Protein AF-A0A0S1TQ34-F1 (afdb_monomer_lite)

Secondary structure (DSSP, 8-state):
-HHHHHHHHHHHHHTT----B-TTSS-GGG-B--SSSHHHHHHHHHHHHHHHHHHHHHHHTTT--S-HHHHHHHHHHHHHHHHHHHHHHHHHHHHHHHHHHHHHHHHHS--S-TTHHHHHHHHHHHHHHHHHHHHHHHHHHHHHHHHHH-TTS-HHHHHHHHHTHHHHTTS---HHHHHHHHHHHHHHHHHHHHHHHHHHHHHHHHHHHHHHHHHHHHHHTTS---HHHHHHHHHHHHHHHHHHHHHHHHHHHHHHHHHHHHHHH-

pLDDT: mean 91.73, std 5.57, range [55.56, 97.81]

InterPro domains:
  IPR009318 Gustatory receptor [PF06151] (1-266)

Radius of gyration: 22.75 Å; chains: 1; bounding box: 53×35×75 Å

Sequence (266 aa):
FQAAMKVTLTVGQCFGLNPVQGIHENDASKLRFKFISWRCAYTYLTMVGQFTMAFVLFLSLFKESSSTVDTATALIFYCFGFTTTCLFFRIATKWKKLCMLIAKVESVDPNTDIHFARKFNISCAVILSLAVVEHGFSELHGISLALDCQPNAPLYESFMRLSFQWLFLYFPYNDFIGALAQFSNFQCTFNWNFTDVFVICMSMYLTSRLNQVNERIIAAKDKNSPSSFWRTMREDYNRSVHLVREVDKIIGSVVFISFASNLFFV

Structure (mmCIF, N/CA/C/O backbone):
data_AF-A0A0S1TQ34-F1
#
_entry.id   AF-A0A0S1TQ34-F1
#
loop_
_atom_site.group_PDB
_atom_site.id
_atom_site.type_symbol
_atom_site.label_atom_id
_atom_site.label_alt_id
_atom_site.label_comp_id
_atom_site.label_asym_id
_atom_site.label_entity_id
_atom_site.label_seq_id
_atom_site.pdbx_PDB_ins_code
_atom_site.Cartn_x
_atom_site.Cartn_y
_atom_site.Cartn_z
_atom_site.occupancy
_atom_site.B_iso_or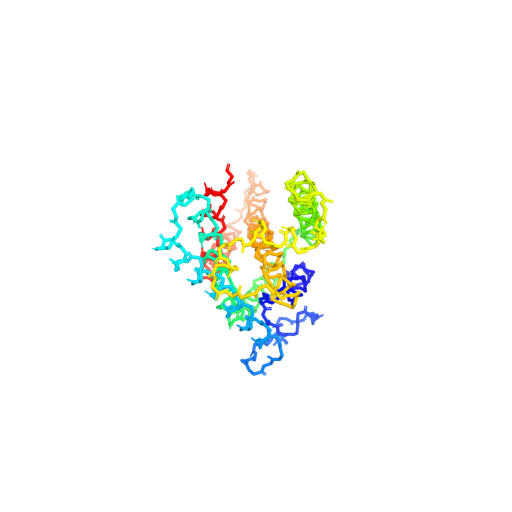_equiv
_atom_site.auth_seq_id
_atom_site.auth_comp_id
_atom_site.auth_asym_id
_atom_site.auth_atom_id
_atom_site.pdbx_PDB_model_num
ATOM 1 N N . PHE A 1 1 ? -16.433 0.970 11.667 1.00 86.75 1 PHE A N 1
ATOM 2 C CA . PHE A 1 1 ? -15.123 0.826 10.980 1.00 86.75 1 PHE A CA 1
ATOM 3 C C . PHE A 1 1 ? -15.194 0.571 9.464 1.00 86.75 1 PHE A C 1
ATOM 5 O O . PHE A 1 1 ? -14.605 1.328 8.701 1.00 86.75 1 PHE A O 1
ATOM 12 N N . GLN A 1 2 ? -15.895 -0.472 8.997 1.00 86.44 2 GLN A N 1
ATOM 13 C CA . GLN A 1 2 ? -15.867 -0.918 7.588 1.00 86.44 2 GLN A CA 1
ATOM 14 C C . GLN A 1 2 ? -16.196 0.175 6.562 1.00 86.44 2 GLN A C 1
ATOM 16 O O . GLN A 1 2 ? -15.490 0.314 5.567 1.00 86.44 2 GLN A O 1
ATOM 21 N N . ALA A 1 3 ? -17.225 0.984 6.830 1.00 86.12 3 ALA A N 1
ATOM 22 C CA . ALA A 1 3 ? -17.608 2.087 5.951 1.00 86.12 3 ALA A CA 1
ATOM 23 C C . ALA A 1 3 ? -16.484 3.125 5.765 1.00 86.12 3 ALA A C 1
ATOM 25 O O . ALA A 1 3 ? -16.324 3.647 4.667 1.00 86.12 3 ALA A O 1
ATOM 26 N N . ALA A 1 4 ? -15.679 3.381 6.802 1.00 88.31 4 ALA A N 1
ATOM 27 C CA . ALA A 1 4 ? -14.556 4.316 6.742 1.00 88.31 4 ALA A CA 1
ATOM 28 C C . ALA A 1 4 ? -13.382 3.771 5.916 1.00 88.31 4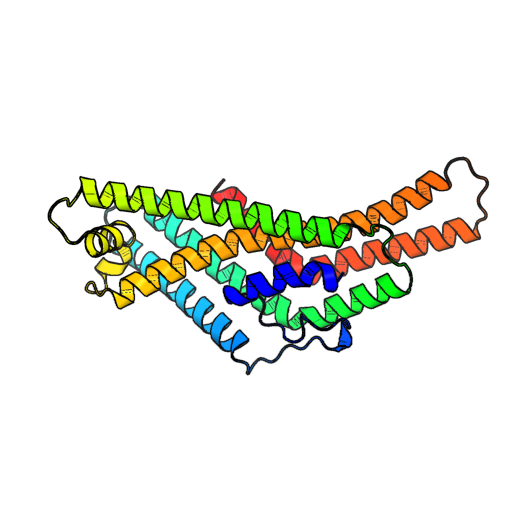 ALA A C 1
ATOM 30 O O . ALA A 1 4 ? -12.750 4.512 5.177 1.00 88.31 4 ALA A O 1
ATOM 31 N N . MET A 1 5 ? -13.114 2.464 5.997 1.00 91.00 5 MET A N 1
ATOM 32 C CA . MET A 1 5 ? -12.036 1.823 5.231 1.00 91.00 5 MET A CA 1
ATOM 33 C C . MET A 1 5 ? -12.377 1.617 3.750 1.00 91.00 5 MET A C 1
ATOM 35 O O . MET A 1 5 ? -11.489 1.303 2.963 1.00 91.00 5 MET A O 1
ATOM 39 N N . LYS A 1 6 ? -13.645 1.777 3.353 1.00 90.50 6 LYS A N 1
ATOM 40 C CA . LYS A 1 6 ? -14.137 1.502 1.995 1.00 90.50 6 LYS A CA 1
ATOM 41 C C . LYS A 1 6 ? -13.300 2.190 0.914 1.00 90.50 6 LYS A C 1
ATOM 43 O O . LYS A 1 6 ? -12.869 1.518 -0.020 1.00 90.50 6 LYS A O 1
ATOM 48 N N . VAL A 1 7 ? -13.068 3.499 1.041 1.00 90.81 7 VAL A N 1
ATOM 49 C CA . VAL A 1 7 ? -12.321 4.281 0.041 1.00 90.81 7 VAL A CA 1
ATOM 50 C C . VAL A 1 7 ? -10.878 3.801 -0.029 1.00 90.81 7 VAL A C 1
ATOM 52 O O . VAL A 1 7 ? -10.431 3.401 -1.098 1.00 90.81 7 VAL A O 1
ATOM 55 N N . THR A 1 8 ? -10.193 3.729 1.114 1.00 92.25 8 THR A N 1
ATOM 56 C CA . THR A 1 8 ? -8.815 3.231 1.209 1.00 92.25 8 THR A CA 1
ATOM 57 C C . THR A 1 8 ? -8.677 1.853 0.560 1.00 92.25 8 THR A C 1
ATOM 59 O O . THR A 1 8 ? -7.858 1.661 -0.329 1.00 92.25 8 THR A O 1
ATOM 62 N N . LEU A 1 9 ? -9.535 0.890 0.901 1.00 92.88 9 LEU A N 1
ATOM 63 C CA . LEU A 1 9 ? -9.470 -0.450 0.310 1.00 92.88 9 LEU A CA 1
ATOM 64 C C . LEU A 1 9 ? -9.769 -0.474 -1.191 1.00 92.88 9 LEU A C 1
ATOM 66 O O . LEU A 1 9 ? -9.166 -1.267 -1.909 1.00 92.88 9 LEU A O 1
ATOM 70 N N . THR A 1 10 ? -10.688 0.369 -1.665 1.00 93.12 10 THR A N 1
ATOM 71 C CA . THR A 1 10 ? -10.993 0.479 -3.100 1.00 93.12 10 THR A CA 1
ATOM 72 C C . THR A 1 10 ? -9.769 0.970 -3.858 1.00 93.12 10 THR A C 1
ATOM 74 O O . THR A 1 10 ? -9.396 0.391 -4.872 1.00 93.12 10 THR A O 1
ATOM 77 N N . VAL A 1 11 ? -9.110 1.994 -3.321 1.00 92.25 11 VAL A N 1
ATOM 78 C CA . VAL A 1 11 ? -7.904 2.561 -3.909 1.00 92.25 11 VAL A CA 1
ATOM 79 C C . VAL A 1 11 ? -6.765 1.540 -3.926 1.00 92.25 11 VAL A C 1
ATOM 81 O O . VAL A 1 11 ? -6.170 1.330 -4.976 1.00 92.25 11 VAL A O 1
ATOM 84 N N . GLY A 1 12 ? -6.524 0.820 -2.826 1.00 93.19 12 GLY A N 1
ATOM 85 C CA . GLY A 1 12 ? -5.519 -0.251 -2.804 1.00 93.19 12 GLY A CA 1
ATOM 86 C C . GLY A 1 12 ? -5.768 -1.331 -3.868 1.00 93.19 12 GLY A C 1
ATOM 87 O O . GLY A 1 12 ? -4.827 -1.811 -4.497 1.00 93.19 12 GLY A O 1
ATOM 88 N N . GLN A 1 13 ? -7.034 -1.661 -4.144 1.00 93.69 13 GLN A N 1
ATOM 89 C CA . GLN A 1 13 ? -7.399 -2.651 -5.166 1.00 93.69 13 GLN A CA 1
ATOM 90 C C . GLN A 1 13 ? -7.090 -2.206 -6.596 1.00 93.69 13 GLN A C 1
ATOM 92 O O . GLN A 1 13 ? -6.809 -3.066 -7.432 1.00 93.69 13 GLN A O 1
ATOM 97 N N . CYS A 1 14 ? -7.101 -0.900 -6.875 1.00 92.50 14 CYS A N 1
ATOM 98 C CA . CYS A 1 14 ? -6.681 -0.362 -8.171 1.00 92.50 14 CYS A CA 1
ATOM 99 C C . CYS A 1 14 ? -5.195 -0.616 -8.454 1.00 92.50 14 CYS A C 1
ATOM 101 O O . CYS A 1 14 ? -4.815 -0.673 -9.616 1.00 92.50 14 CYS A O 1
ATOM 103 N N . PHE A 1 15 ? -4.388 -0.822 -7.409 1.00 91.31 15 PHE A N 1
ATOM 104 C CA . PHE A 1 15 ? -2.944 -1.054 -7.483 1.00 91.31 15 PHE A CA 1
ATOM 105 C C . PHE A 1 15 ? -2.561 -2.458 -7.008 1.00 91.31 15 PHE A C 1
ATOM 107 O O . PHE A 1 15 ? -1.474 -2.685 -6.480 1.00 91.31 15 PHE A O 1
ATOM 114 N N . GLY A 1 16 ? -3.460 -3.430 -7.161 1.00 90.69 16 GLY A N 1
ATOM 115 C CA . GLY A 1 16 ? -3.156 -4.836 -6.897 1.00 90.69 16 GLY A CA 1
ATOM 116 C C . GLY A 1 16 ? -2.976 -5.183 -5.417 1.00 90.69 16 GLY A C 1
ATOM 117 O O . GLY A 1 16 ? -2.580 -6.306 -5.112 1.00 90.69 16 GLY A O 1
ATOM 118 N N . LEU A 1 17 ? -3.301 -4.286 -4.482 1.00 92.44 17 LEU A N 1
ATOM 119 C CA . LEU A 1 17 ? -3.260 -4.560 -3.048 1.00 92.44 17 LEU A CA 1
ATOM 120 C C . LEU A 1 17 ? -4.627 -4.987 -2.505 1.00 92.44 17 LEU A C 1
ATOM 122 O O . LEU A 1 17 ? -5.687 -4.552 -2.949 1.00 92.44 17 LEU A O 1
ATOM 126 N N . ASN A 1 18 ? -4.589 -5.830 -1.473 1.00 89.31 18 ASN A N 1
ATOM 127 C CA . ASN A 1 18 ? -5.748 -6.233 -0.674 1.00 89.31 18 ASN A CA 1
ATOM 128 C C . ASN A 1 18 ? -6.950 -6.772 -1.501 1.00 89.31 18 ASN A C 1
ATOM 130 O O . ASN A 1 18 ? -8.016 -6.142 -1.553 1.00 89.31 18 ASN A O 1
ATOM 134 N N . PRO A 1 19 ? -6.835 -7.971 -2.114 1.00 93.31 19 PRO A N 1
ATOM 135 C CA . PRO A 1 19 ? -7.835 -8.532 -3.036 1.00 93.31 19 PRO A CA 1
ATOM 136 C C . PRO A 1 19 ? -9.112 -9.075 -2.350 1.00 93.31 19 PRO A C 1
ATOM 138 O O . PRO A 1 19 ? -9.722 -10.054 -2.789 1.00 93.31 19 PRO A O 1
ATOM 141 N N . VAL A 1 20 ? -9.558 -8.439 -1.266 1.00 93.12 20 VAL A N 1
ATOM 142 C CA . VAL A 1 20 ? -10.815 -8.751 -0.573 1.00 93.12 20 VAL A CA 1
ATOM 143 C C . VAL A 1 20 ? -12.018 -8.387 -1.445 1.00 93.12 20 VAL A C 1
ATOM 145 O O . VAL A 1 20 ? -12.049 -7.376 -2.145 1.00 93.12 20 VAL A O 1
ATOM 148 N N . GLN A 1 21 ? -13.064 -9.198 -1.389 1.00 91.25 21 GLN A N 1
ATOM 149 C CA . GLN A 1 21 ? -14.327 -8.946 -2.074 1.00 91.25 21 GLN A CA 1
ATOM 150 C C . GLN A 1 21 ? -15.417 -8.550 -1.073 1.00 91.25 21 GLN A C 1
ATOM 152 O O . GLN A 1 21 ? -15.374 -8.935 0.096 1.00 91.25 21 GLN A O 1
ATOM 157 N N . GLY A 1 22 ? -16.419 -7.812 -1.555 1.00 89.06 22 GLY A N 1
ATOM 158 C CA . GLY A 1 22 ? -17.530 -7.341 -0.725 1.00 89.06 22 GLY A CA 1
ATOM 159 C C . GLY A 1 22 ? -17.219 -6.074 0.075 1.00 89.06 22 GLY A C 1
ATOM 160 O O . GLY A 1 22 ? -17.964 -5.750 0.987 1.00 89.06 22 GLY A O 1
ATOM 161 N N . ILE A 1 23 ? -16.154 -5.331 -0.261 1.00 89.62 23 ILE A N 1
ATOM 162 C CA . ILE A 1 23 ? -15.779 -4.091 0.449 1.00 89.62 23 ILE A CA 1
ATOM 163 C C . ILE A 1 23 ? -16.862 -3.003 0.387 1.00 89.62 23 ILE A C 1
ATOM 165 O O . ILE A 1 23 ? -16.866 -2.095 1.216 1.00 89.62 23 ILE A O 1
ATOM 169 N N . HIS A 1 24 ? -17.784 -3.091 -0.583 1.00 86.56 24 HIS A N 1
ATOM 170 C CA . HIS A 1 24 ? -18.881 -2.137 -0.706 1.00 86.56 24 HIS A CA 1
ATOM 171 C C . HIS A 1 24 ? -20.119 -2.463 0.122 1.00 86.56 24 HIS A C 1
ATOM 173 O O . HIS A 1 24 ? -20.965 -1.582 0.293 1.00 86.56 24 HIS A O 1
ATOM 179 N N . GLU A 1 25 ? -20.191 -3.675 0.664 1.00 88.69 25 GLU A N 1
ATOM 180 C CA . GLU A 1 25 ? -21.273 -4.105 1.538 1.00 88.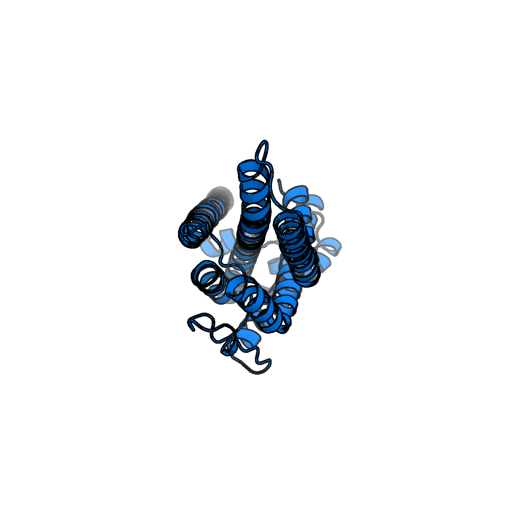69 25 GLU A CA 1
ATOM 181 C C . GLU A 1 25 ? -21.220 -3.361 2.876 1.00 88.69 25 GLU A C 1
ATOM 183 O O . GLU A 1 25 ? -20.148 -2.984 3.354 1.00 88.69 25 GLU A O 1
ATOM 188 N N . ASN A 1 26 ? -22.384 -3.174 3.497 1.00 81.06 26 ASN A N 1
ATOM 189 C CA . ASN A 1 26 ? -22.493 -2.526 4.809 1.00 81.06 26 ASN A CA 1
ATOM 190 C C . ASN A 1 26 ? -22.243 -3.495 5.977 1.00 81.06 26 ASN A C 1
ATOM 192 O O . ASN A 1 26 ? -22.027 -3.053 7.099 1.00 81.06 26 ASN A O 1
ATOM 196 N N . ASP A 1 27 ? -22.263 -4.804 5.712 1.00 85.31 27 ASP A N 1
ATOM 197 C CA . ASP A 1 27 ? -22.090 -5.856 6.714 1.00 85.31 27 ASP A CA 1
ATOM 198 C C . ASP A 1 27 ? -20.715 -6.531 6.570 1.00 85.31 27 ASP A C 1
ATOM 200 O O . ASP A 1 27 ? -20.299 -6.913 5.469 1.00 85.31 27 ASP A O 1
ATOM 204 N N . ALA A 1 28 ? -20.021 -6.706 7.695 1.00 85.31 28 ALA A N 1
ATOM 205 C CA . ALA A 1 28 ? -18.741 -7.404 7.783 1.00 85.31 28 ALA A CA 1
ATOM 206 C C . ALA A 1 28 ? -18.855 -8.895 7.442 1.00 85.31 28 ALA A C 1
ATOM 208 O O . ALA A 1 28 ? -17.895 -9.494 6.944 1.00 85.31 28 ALA A O 1
ATOM 209 N N . SER A 1 29 ? -20.031 -9.497 7.639 1.00 86.19 29 SER A N 1
ATOM 210 C CA . SER A 1 29 ? -20.282 -10.914 7.351 1.00 86.19 29 SER A CA 1
ATOM 211 C C . SER A 1 29 ? -20.155 -11.244 5.858 1.00 86.19 29 SER A C 1
ATOM 213 O O . SER A 1 29 ? -19.743 -12.355 5.493 1.00 86.19 29 SER A O 1
ATOM 215 N N . LYS A 1 30 ? -20.432 -10.255 5.000 1.00 89.38 30 LYS A N 1
ATOM 216 C CA . LYS A 1 30 ? -20.423 -10.367 3.538 1.00 89.38 30 LYS A CA 1
ATOM 217 C C . LYS A 1 30 ? -19.037 -10.206 2.914 1.00 89.38 30 LYS A C 1
ATOM 219 O O . LYS A 1 30 ? -18.859 -10.522 1.735 1.00 89.38 30 LYS A O 1
ATOM 224 N N . LEU A 1 31 ? -18.041 -9.773 3.691 1.00 90.38 31 LEU A N 1
ATOM 225 C CA . LEU A 1 31 ? -16.651 -9.768 3.244 1.00 90.38 31 LEU A CA 1
ATOM 226 C C . LEU A 1 31 ? -16.201 -11.203 2.955 1.00 90.38 31 LEU A C 1
ATOM 228 O O . LEU A 1 31 ? -16.506 -12.145 3.698 1.00 90.38 31 LEU A O 1
ATOM 232 N N . ARG A 1 32 ? -15.467 -11.382 1.857 1.00 91.31 32 ARG A N 1
ATOM 233 C CA . ARG A 1 32 ? -14.963 -12.694 1.440 1.00 91.31 32 ARG A CA 1
ATOM 234 C C . ARG A 1 32 ? -13.594 -12.579 0.788 1.00 91.31 32 ARG A C 1
ATOM 236 O O . ARG A 1 32 ? -13.306 -11.616 0.084 1.00 91.31 32 ARG A O 1
ATOM 243 N N . PHE A 1 33 ? -12.781 -13.603 0.993 1.00 92.19 33 PHE A N 1
ATOM 244 C CA . PHE A 1 33 ? -11.515 -13.787 0.303 1.00 92.19 33 PHE A CA 1
ATOM 245 C C . PHE A 1 33 ? -11.630 -15.042 -0.565 1.00 92.19 33 PHE A C 1
ATOM 247 O O . PHE A 1 33 ? -12.073 -16.086 -0.084 1.00 92.19 33 PHE A O 1
ATOM 254 N N . LYS A 1 34 ? -11.283 -14.931 -1.849 1.00 90.12 34 LYS A N 1
ATOM 255 C CA . LYS A 1 34 ? -11.273 -16.053 -2.796 1.00 90.12 34 LYS A CA 1
ATOM 256 C C . LYS A 1 34 ? -9.938 -16.062 -3.521 1.00 90.12 34 LYS A C 1
ATOM 258 O O . LYS A 1 34 ? -9.658 -15.127 -4.266 1.00 90.12 34 LYS A O 1
ATOM 263 N N . PHE A 1 35 ? -9.160 -17.129 -3.341 1.00 88.31 35 PHE A N 1
ATOM 264 C CA . PHE A 1 35 ? -7.881 -17.311 -4.035 1.00 88.31 35 PHE A CA 1
ATOM 265 C C . PHE A 1 35 ? -8.046 -17.251 -5.557 1.00 88.31 35 PHE A C 1
ATOM 267 O O . PHE A 1 35 ? -7.291 -16.562 -6.231 1.00 88.31 35 PHE A O 1
ATOM 274 N N . ILE A 1 36 ? -9.093 -17.887 -6.087 1.00 89.69 36 ILE A N 1
ATOM 275 C CA . ILE A 1 36 ? -9.422 -17.851 -7.514 1.00 89.69 36 ILE A CA 1
ATOM 276 C C . ILE A 1 36 ? -10.340 -16.652 -7.774 1.00 89.69 36 ILE A C 1
ATOM 278 O O . ILE A 1 36 ? -11.568 -16.742 -7.695 1.00 89.69 36 ILE A O 1
ATOM 282 N N . SER A 1 37 ? -9.737 -15.488 -8.011 1.00 92.81 37 SER A N 1
ATOM 283 C CA . SER A 1 37 ? -10.439 -14.286 -8.464 1.00 92.81 37 SER A CA 1
ATOM 284 C C . SER A 1 37 ? -9.523 -13.385 -9.280 1.00 92.81 37 SER A C 1
ATOM 286 O O . SER A 1 37 ? -8.313 -13.395 -9.070 1.00 92.81 37 SER A O 1
ATOM 288 N N . TRP A 1 38 ? -10.096 -12.565 -10.168 1.00 92.12 38 TRP A N 1
ATOM 289 C CA . TRP A 1 38 ? -9.313 -11.633 -10.988 1.00 92.12 38 TRP A CA 1
ATOM 290 C C . TRP A 1 38 ? -8.473 -10.668 -10.135 1.00 92.12 38 TRP A C 1
ATOM 292 O O . TRP A 1 38 ? -7.358 -10.333 -10.508 1.00 92.12 38 TRP A O 1
ATOM 302 N N . ARG A 1 39 ? -8.966 -10.280 -8.948 1.00 93.31 39 ARG A N 1
ATOM 303 C CA . ARG A 1 39 ? -8.238 -9.418 -8.002 1.00 93.31 39 ARG A CA 1
ATOM 304 C C . ARG A 1 39 ? -6.992 -10.108 -7.456 1.00 93.31 39 ARG A C 1
ATOM 306 O O . ARG A 1 39 ? -5.938 -9.498 -7.406 1.00 93.31 39 ARG A O 1
ATOM 313 N N . CYS A 1 40 ? -7.107 -11.385 -7.085 1.00 93.75 40 CYS A N 1
ATOM 314 C CA . CYS A 1 40 ? -5.957 -12.179 -6.649 1.00 93.75 40 CYS A CA 1
ATOM 315 C C . CYS A 1 40 ? -4.973 -12.426 -7.795 1.00 93.75 40 CYS A C 1
ATOM 317 O O . CYS A 1 40 ? -3.772 -12.375 -7.564 1.00 93.75 40 CYS A O 1
ATOM 319 N N . ALA A 1 41 ? -5.468 -12.652 -9.016 1.00 95.31 41 ALA A N 1
ATOM 320 C CA . ALA A 1 41 ? -4.616 -12.762 -10.197 1.00 95.31 41 ALA A CA 1
ATOM 321 C C . ALA A 1 41 ? -3.844 -11.457 -10.450 1.00 95.31 41 ALA A C 1
ATOM 323 O O . ALA A 1 41 ? -2.646 -11.505 -10.702 1.00 95.31 41 ALA A O 1
ATOM 324 N N . TYR A 1 42 ? -4.498 -10.301 -10.298 1.00 95.62 42 TYR A N 1
ATOM 325 C CA . TYR A 1 42 ? -3.844 -9.001 -10.416 1.00 95.62 42 TYR A CA 1
ATOM 326 C C . TYR A 1 42 ? -2.787 -8.786 -9.321 1.00 95.62 42 TYR A C 1
ATOM 328 O O . TYR A 1 42 ? -1.650 -8.461 -9.642 1.00 95.62 42 TYR A O 1
ATOM 336 N N . THR A 1 43 ? -3.103 -9.076 -8.051 1.00 96.00 43 THR A N 1
ATOM 337 C CA . THR A 1 43 ? -2.110 -9.045 -6.960 1.00 96.00 43 THR A CA 1
ATOM 338 C C . THR A 1 43 ? -0.920 -9.963 -7.243 1.00 96.00 43 THR A C 1
ATOM 340 O O . THR A 1 43 ? 0.222 -9.568 -7.028 1.00 96.00 43 THR A O 1
ATOM 343 N N . TYR A 1 44 ? -1.163 -11.175 -7.747 1.00 95.69 44 TYR A N 1
ATOM 344 C CA . TYR A 1 44 ? -0.096 -12.115 -8.085 1.00 95.69 44 TYR A CA 1
ATOM 345 C C . TYR A 1 44 ? 0.776 -11.602 -9.237 1.00 95.69 44 TYR A C 1
ATOM 347 O O . TYR A 1 44 ? 1.998 -11.662 -9.143 1.00 95.69 44 TYR A O 1
ATOM 355 N N . LEU A 1 45 ? 0.168 -11.036 -10.284 1.00 95.69 45 LEU A N 1
ATOM 356 C CA . LEU A 1 45 ? 0.897 -10.414 -11.389 1.00 95.69 45 LEU A CA 1
ATOM 357 C C . LEU A 1 45 ? 1.789 -9.269 -10.893 1.00 95.69 45 LEU A C 1
ATOM 359 O O . LEU A 1 45 ? 2.951 -9.189 -11.279 1.00 95.69 45 LEU A O 1
ATOM 363 N N . THR A 1 46 ? 1.279 -8.435 -9.986 1.00 96.12 46 THR A N 1
ATOM 364 C CA . THR A 1 46 ? 2.064 -7.387 -9.324 1.00 96.12 46 THR A CA 1
ATOM 365 C C . THR A 1 46 ? 3.231 -7.961 -8.527 1.00 96.12 46 THR A C 1
ATOM 367 O O . THR A 1 46 ? 4.348 -7.476 -8.674 1.00 96.12 46 THR A O 1
ATOM 370 N N . MET A 1 47 ? 3.011 -9.007 -7.724 1.00 96.56 47 MET A N 1
ATOM 371 C CA . MET A 1 47 ? 4.092 -9.662 -6.976 1.00 96.56 47 MET A CA 1
ATOM 372 C C . MET A 1 47 ? 5.181 -10.195 -7.911 1.00 96.56 47 MET A C 1
ATOM 374 O O . MET A 1 47 ? 6.362 -10.002 -7.639 1.00 96.56 47 MET A O 1
ATOM 378 N N . VAL A 1 48 ? 4.792 -10.841 -9.015 1.00 96.75 48 VAL A N 1
ATOM 379 C CA . VAL A 1 48 ? 5.737 -11.347 -10.020 1.00 96.75 48 VAL A CA 1
ATOM 380 C C . VAL A 1 48 ? 6.507 -10.194 -10.658 1.00 96.75 48 VAL A C 1
ATOM 382 O O . VAL A 1 48 ? 7.729 -10.256 -10.697 1.00 96.75 48 VAL A O 1
ATOM 385 N N . GLY A 1 49 ? 5.829 -9.124 -11.081 1.00 95.69 49 GLY A N 1
ATOM 386 C CA . GLY A 1 49 ? 6.478 -7.946 -11.663 1.00 95.69 49 GLY A CA 1
ATOM 387 C C . GLY A 1 49 ? 7.505 -7.319 -10.718 1.00 95.69 49 GLY A C 1
ATOM 388 O O . GLY A 1 49 ? 8.661 -7.144 -11.091 1.00 95.69 49 GLY A O 1
ATOM 389 N N . GLN A 1 50 ? 7.125 -7.070 -9.463 1.00 96.88 50 GLN A N 1
ATOM 390 C CA . GLN A 1 50 ? 8.026 -6.517 -8.444 1.00 96.88 50 GLN A CA 1
ATOM 391 C C . GLN A 1 50 ? 9.227 -7.432 -8.170 1.00 96.88 50 GLN A C 1
ATOM 393 O O . GLN A 1 50 ? 10.356 -6.951 -8.072 1.00 96.88 50 GLN A O 1
ATOM 398 N N . PHE A 1 51 ? 8.999 -8.747 -8.091 1.00 97.25 51 PHE A N 1
ATOM 399 C CA . PHE A 1 51 ? 10.072 -9.726 -7.930 1.00 97.25 51 PHE A CA 1
ATOM 400 C C . PHE A 1 51 ? 11.021 -9.729 -9.131 1.00 97.25 51 PHE A C 1
ATOM 402 O O . PHE A 1 51 ? 12.234 -9.731 -8.944 1.00 97.25 51 PHE A O 1
ATOM 409 N N . THR A 1 52 ? 10.496 -9.689 -10.358 1.00 95.81 52 THR A N 1
ATOM 410 C CA . THR A 1 52 ? 11.313 -9.621 -11.574 1.00 95.81 52 THR A CA 1
ATOM 411 C C . THR A 1 52 ? 12.176 -8.362 -11.590 1.00 95.81 52 THR A C 1
ATOM 413 O O . THR A 1 52 ? 13.372 -8.471 -11.850 1.00 95.81 52 THR A O 1
ATOM 416 N N . MET A 1 53 ? 11.618 -7.194 -11.253 1.00 95.19 53 MET A N 1
ATOM 417 C CA . MET A 1 53 ? 12.381 -5.940 -11.178 1.00 95.19 53 MET A CA 1
ATOM 418 C C . MET A 1 53 ? 13.512 -6.038 -10.144 1.00 95.19 53 MET A C 1
ATOM 420 O O . MET A 1 53 ? 14.665 -5.760 -10.470 1.00 95.19 53 MET A O 1
ATOM 424 N N . ALA A 1 54 ? 13.212 -6.517 -8.931 1.00 96.56 54 ALA A N 1
ATOM 425 C CA . ALA A 1 54 ? 14.220 -6.733 -7.891 1.00 96.56 54 ALA A CA 1
ATOM 426 C C . ALA A 1 54 ? 15.298 -7.742 -8.326 1.00 96.56 54 ALA A C 1
ATOM 428 O O . ALA A 1 54 ? 16.485 -7.530 -8.098 1.00 96.56 54 ALA A O 1
ATOM 429 N N . PHE A 1 55 ? 14.908 -8.833 -8.984 1.00 95.38 55 PHE A N 1
ATOM 430 C CA . PHE A 1 55 ? 15.841 -9.865 -9.423 1.00 95.38 55 PHE A CA 1
ATOM 431 C C . PHE A 1 55 ? 16.788 -9.367 -10.520 1.00 95.38 55 PHE A C 1
ATOM 433 O O . PHE A 1 55 ? 17.988 -9.622 -10.449 1.00 95.38 55 PHE A O 1
ATOM 440 N N . VAL A 1 56 ? 16.287 -8.625 -11.512 1.00 93.81 56 VAL A N 1
ATOM 441 C CA . VAL A 1 56 ? 17.139 -8.064 -12.573 1.00 93.81 56 VAL A CA 1
ATOM 442 C C . VAL A 1 56 ? 18.102 -7.017 -12.005 1.00 93.81 56 VAL A C 1
ATOM 444 O O . VAL A 1 56 ? 19.277 -7.039 -12.364 1.00 93.81 56 VAL A O 1
ATOM 447 N N . LEU A 1 57 ? 17.656 -6.173 -11.069 1.00 93.12 57 LEU A N 1
ATOM 448 C CA . LEU A 1 57 ? 18.536 -5.259 -10.326 1.00 93.12 57 LEU A CA 1
ATOM 449 C C . LEU A 1 57 ? 19.610 -6.003 -9.528 1.00 93.12 57 LEU A C 1
ATOM 451 O O . LEU A 1 57 ? 20.780 -5.638 -9.557 1.00 93.12 57 LEU A O 1
ATOM 455 N N . PHE A 1 58 ? 19.242 -7.090 -8.848 1.00 92.94 58 PHE A N 1
ATOM 456 C CA . PHE A 1 58 ? 20.215 -7.924 -8.147 1.00 92.94 58 PHE A CA 1
ATOM 457 C C . PHE A 1 58 ? 21.271 -8.493 -9.104 1.00 92.94 58 PHE A C 1
ATOM 459 O O . PHE A 1 58 ? 22.455 -8.504 -8.778 1.00 92.94 58 PHE A O 1
ATOM 466 N N . LEU A 1 59 ? 20.869 -8.927 -10.302 1.00 91.44 59 LEU A N 1
ATOM 467 C CA . LEU A 1 59 ? 21.814 -9.366 -11.326 1.00 91.44 59 LEU A CA 1
ATOM 468 C C . LEU A 1 59 ? 22.672 -8.209 -11.858 1.00 91.44 59 LEU A C 1
ATOM 470 O O . LEU A 1 59 ? 23.846 -8.422 -12.165 1.00 91.44 59 LEU A O 1
ATOM 474 N N . SER A 1 60 ? 22.126 -6.995 -12.000 1.00 89.50 60 SER A N 1
ATOM 475 C CA . SER A 1 60 ? 22.881 -5.845 -12.517 1.00 89.50 60 SER A CA 1
ATOM 476 C C . SER A 1 60 ? 24.044 -5.456 -11.603 1.00 89.50 60 SER A C 1
ATOM 478 O O . SER A 1 60 ? 25.097 -5.104 -12.128 1.00 89.50 60 SER A O 1
ATOM 480 N N . LEU A 1 61 ? 23.938 -5.677 -10.285 1.00 88.12 61 LEU A N 1
ATOM 481 C CA . LEU A 1 61 ? 25.040 -5.482 -9.325 1.00 88.12 61 LEU A CA 1
ATOM 482 C C . LEU A 1 61 ? 26.312 -6.285 -9.652 1.00 88.12 61 LEU A C 1
ATOM 484 O O . LEU A 1 61 ? 27.397 -5.906 -9.222 1.00 88.12 61 LEU A O 1
ATOM 488 N N . PHE A 1 62 ? 26.203 -7.387 -10.402 1.00 86.12 62 PHE A N 1
ATOM 489 C CA . PHE A 1 62 ? 27.358 -8.196 -10.812 1.00 86.12 62 PHE A CA 1
ATOM 490 C C . PHE A 1 62 ? 27.946 -7.791 -12.170 1.00 86.12 62 PHE A C 1
ATOM 492 O O . PHE A 1 62 ? 29.015 -8.280 -12.536 1.00 86.12 62 PHE A O 1
ATOM 499 N N . LYS A 1 63 ? 27.248 -6.950 -12.942 1.00 80.75 63 LYS A N 1
ATOM 500 C CA . LYS A 1 63 ? 27.673 -6.516 -14.284 1.00 80.75 63 LYS A CA 1
ATOM 501 C C . LYS A 1 63 ? 28.034 -5.040 -14.358 1.00 80.75 63 LYS A C 1
ATOM 503 O O . LYS A 1 63 ? 28.882 -4.675 -15.167 1.00 80.75 63 LYS A O 1
ATOM 508 N N . GLU A 1 64 ? 27.364 -4.196 -13.586 1.00 67.06 64 GLU A N 1
ATOM 509 C CA . GLU A 1 64 ? 27.602 -2.761 -13.594 1.00 67.06 64 GLU A CA 1
ATOM 510 C C . GLU A 1 64 ? 28.868 -2.397 -12.813 1.00 67.06 64 GLU A C 1
ATOM 512 O O . GLU A 1 64 ? 29.067 -2.828 -11.682 1.00 67.06 64 GLU A O 1
ATOM 517 N N . SER A 1 65 ? 29.702 -1.540 -13.409 1.00 55.56 65 SER A N 1
ATOM 518 C CA . SER A 1 65 ? 30.756 -0.790 -12.714 1.00 55.56 65 SER A CA 1
ATOM 519 C C . SER A 1 65 ? 30.275 0.593 -12.240 1.00 55.56 65 SER A C 1
ATOM 521 O O . SER A 1 65 ? 31.102 1.448 -11.926 1.00 55.56 65 SER A O 1
ATOM 523 N N . SER A 1 66 ? 28.964 0.859 -12.303 1.00 59.41 66 SER A N 1
ATOM 524 C CA . SER A 1 66 ? 28.345 2.138 -11.935 1.00 59.41 66 SER A CA 1
ATOM 525 C C . SER A 1 66 ? 28.187 2.277 -10.412 1.00 59.41 66 SER A C 1
ATOM 527 O O . SER A 1 66 ? 28.606 1.409 -9.645 1.00 59.41 66 SER A O 1
ATOM 529 N N . SER A 1 67 ? 27.630 3.412 -9.973 1.00 65.44 67 SER A N 1
ATOM 530 C CA . SER A 1 67 ? 27.353 3.738 -8.568 1.00 65.44 67 SER A CA 1
ATOM 531 C C . SER A 1 67 ? 26.554 2.618 -7.893 1.00 65.44 67 SER A C 1
ATOM 533 O O . SER A 1 67 ? 25.339 2.507 -8.042 1.00 65.44 67 SER A O 1
ATOM 535 N N . THR A 1 68 ? 27.247 1.783 -7.117 1.00 77.38 68 THR A N 1
ATOM 536 C CA . THR A 1 68 ? 26.657 0.652 -6.386 1.00 77.38 68 THR A CA 1
ATOM 537 C C . THR A 1 68 ? 25.548 1.084 -5.429 1.00 77.38 68 THR A C 1
ATOM 539 O O . THR A 1 68 ? 24.680 0.278 -5.100 1.00 77.38 68 THR A O 1
ATOM 542 N N . VAL A 1 69 ? 25.547 2.351 -5.005 1.00 85.12 69 VAL A N 1
ATOM 543 C CA . VAL A 1 69 ? 24.560 2.918 -4.083 1.00 85.12 69 VAL A CA 1
ATOM 544 C C . VAL A 1 69 ? 23.200 3.113 -4.754 1.00 85.12 69 VAL A C 1
ATOM 546 O O . VAL A 1 69 ? 22.188 2.734 -4.164 1.00 85.12 69 VAL A O 1
ATOM 549 N N . ASP A 1 70 ? 23.150 3.633 -5.981 1.00 84.94 70 ASP A N 1
ATOM 550 C CA . ASP A 1 70 ? 21.879 3.905 -6.673 1.00 84.94 70 ASP A CA 1
ATOM 551 C C . ASP A 1 70 ? 21.172 2.596 -7.047 1.00 84.94 70 ASP A C 1
ATOM 553 O O . ASP A 1 70 ? 19.986 2.406 -6.759 1.00 84.94 70 ASP A O 1
ATOM 557 N N . THR A 1 71 ? 21.929 1.633 -7.582 1.00 87.19 71 THR A N 1
ATOM 558 C CA . THR A 1 71 ? 21.420 0.292 -7.901 1.00 87.19 71 THR A CA 1
ATOM 559 C C . THR A 1 71 ? 20.977 -0.456 -6.635 1.00 87.19 71 THR A C 1
ATOM 561 O O . THR A 1 71 ? 19.923 -1.097 -6.636 1.00 87.19 71 THR A O 1
ATOM 564 N N . ALA A 1 72 ? 21.714 -0.341 -5.521 1.00 90.00 72 ALA A N 1
ATOM 565 C CA . ALA A 1 72 ? 21.302 -0.926 -4.240 1.00 90.00 72 ALA A CA 1
ATOM 566 C C . ALA A 1 72 ? 20.027 -0.273 -3.677 1.00 90.00 72 ALA A C 1
ATOM 568 O O . ALA A 1 72 ? 19.142 -0.975 -3.183 1.00 90.00 72 ALA A O 1
ATOM 569 N N . THR A 1 73 ? 19.902 1.049 -3.793 1.00 92.25 73 THR A N 1
ATOM 570 C CA . THR A 1 73 ? 18.714 1.810 -3.374 1.00 92.25 73 THR A CA 1
ATOM 571 C C . THR A 1 73 ? 17.482 1.367 -4.165 1.00 92.25 73 THR A C 1
ATOM 573 O O . THR A 1 73 ? 16.447 1.046 -3.575 1.00 92.25 73 THR A O 1
ATOM 576 N N . ALA A 1 74 ? 17.607 1.237 -5.491 1.00 92.69 74 ALA A N 1
ATOM 577 C CA . ALA A 1 74 ? 16.545 0.714 -6.348 1.00 92.69 74 ALA A CA 1
ATOM 578 C C . ALA A 1 74 ? 16.187 -0.745 -6.009 1.00 92.69 74 ALA A C 1
ATOM 580 O O . ALA A 1 74 ? 15.008 -1.102 -5.955 1.00 92.69 74 ALA A O 1
ATOM 581 N N . LEU A 1 75 ? 17.179 -1.598 -5.732 1.00 95.06 75 LEU A N 1
ATOM 582 C CA . LEU A 1 75 ? 16.938 -2.980 -5.312 1.00 95.06 75 LEU A CA 1
ATOM 583 C C . LEU A 1 75 ? 16.116 -3.036 -4.016 1.00 95.06 75 LEU A C 1
ATOM 585 O O . LEU A 1 75 ? 15.131 -3.774 -3.939 1.00 95.06 75 LEU A O 1
ATOM 589 N N . ILE A 1 76 ? 16.492 -2.241 -3.010 1.00 95.62 76 ILE A N 1
ATOM 590 C CA . ILE A 1 76 ? 15.776 -2.161 -1.730 1.00 95.62 76 ILE A CA 1
ATOM 591 C C . ILE A 1 76 ? 14.342 -1.667 -1.945 1.00 95.62 76 ILE A C 1
ATOM 593 O O . ILE A 1 76 ? 13.411 -2.250 -1.384 1.00 95.62 76 ILE A O 1
ATOM 597 N N . PHE A 1 77 ? 14.144 -0.679 -2.822 1.00 95.94 77 PHE A N 1
ATOM 598 C CA . PHE A 1 77 ? 12.822 -0.174 -3.190 1.00 95.94 77 PHE A CA 1
ATOM 599 C C . PHE A 1 77 ? 11.895 -1.282 -3.718 1.00 95.94 77 PHE A C 1
ATOM 601 O O . PHE A 1 77 ? 10.798 -1.480 -3.185 1.00 95.94 77 PHE A O 1
ATOM 608 N N . TYR A 1 78 ? 12.334 -2.073 -4.705 1.00 96.94 78 TYR A N 1
ATOM 609 C CA . TYR A 1 78 ? 11.508 -3.169 -5.231 1.00 96.94 78 TYR A CA 1
ATOM 610 C C . TYR A 1 78 ? 11.351 -4.331 -4.238 1.00 96.94 78 TYR A C 1
ATOM 612 O O . TYR A 1 78 ? 10.281 -4.943 -4.190 1.00 96.94 78 TYR A O 1
ATOM 620 N N . CYS A 1 79 ? 12.353 -4.608 -3.396 1.00 97.19 79 CYS A N 1
ATOM 621 C CA . CYS A 1 79 ? 12.249 -5.594 -2.314 1.00 97.19 79 CYS A CA 1
ATOM 622 C C . CYS A 1 79 ? 11.190 -5.204 -1.271 1.00 97.19 79 CYS A C 1
ATOM 624 O O . CYS A 1 79 ? 10.387 -6.052 -0.858 1.00 97.19 79 CYS A O 1
ATOM 626 N N . PHE A 1 80 ? 11.141 -3.932 -0.866 1.00 96.75 80 PHE A N 1
ATOM 627 C CA . PHE A 1 80 ? 10.074 -3.424 -0.005 1.00 96.75 80 PHE A CA 1
ATOM 628 C C . PHE A 1 80 ? 8.723 -3.464 -0.710 1.00 96.75 80 PHE A C 1
ATOM 630 O O . PHE A 1 80 ? 7.766 -3.961 -0.118 1.00 96.75 80 PHE A O 1
ATOM 637 N N . GLY A 1 81 ? 8.646 -3.058 -1.980 1.00 96.50 81 GLY A N 1
ATOM 638 C CA . GLY A 1 81 ? 7.427 -3.171 -2.784 1.00 96.50 81 GLY A CA 1
ATOM 639 C C . GLY A 1 81 ? 6.867 -4.599 -2.805 1.00 96.50 81 GLY A C 1
ATOM 640 O O . GLY A 1 81 ? 5.696 -4.808 -2.480 1.00 96.50 81 GLY A O 1
ATOM 641 N N . PHE A 1 82 ? 7.713 -5.589 -3.104 1.00 97.81 82 PHE A N 1
ATOM 642 C CA . PHE A 1 82 ? 7.351 -7.010 -3.105 1.00 97.81 82 PHE A CA 1
ATOM 643 C C . PHE A 1 82 ? 6.893 -7.496 -1.724 1.00 97.81 82 PHE A C 1
ATOM 645 O O . PHE A 1 82 ? 5.843 -8.135 -1.593 1.00 97.81 82 PHE A O 1
ATOM 652 N N . THR A 1 83 ? 7.659 -7.171 -0.678 1.00 97.50 83 THR A N 1
ATOM 653 C CA . THR A 1 83 ? 7.356 -7.569 0.705 1.00 97.50 83 THR A CA 1
ATOM 654 C C . THR A 1 83 ? 6.021 -6.985 1.162 1.00 97.50 83 THR A C 1
ATOM 656 O O . THR A 1 83 ? 5.178 -7.708 1.697 1.00 97.50 83 THR A O 1
ATOM 659 N N . THR A 1 84 ? 5.779 -5.706 0.886 1.00 97.06 84 THR A N 1
ATOM 660 C CA . THR A 1 84 ? 4.515 -5.017 1.159 1.00 97.06 84 THR A CA 1
ATOM 661 C C . THR A 1 84 ? 3.343 -5.724 0.485 1.00 97.06 84 THR A C 1
ATOM 663 O O . THR A 1 84 ? 2.362 -6.059 1.156 1.00 97.06 84 THR A O 1
ATOM 666 N N . THR A 1 85 ? 3.452 -6.051 -0.804 1.00 97.31 85 THR A N 1
ATOM 667 C CA . THR A 1 85 ? 2.396 -6.779 -1.523 1.00 97.31 85 THR A CA 1
ATOM 668 C C . THR A 1 85 ? 2.130 -8.157 -0.901 1.00 97.31 85 THR A C 1
ATOM 670 O O . THR A 1 85 ? 0.968 -8.513 -0.677 1.00 97.31 85 THR A O 1
ATOM 673 N N . CYS A 1 86 ? 3.176 -8.905 -0.519 1.00 97.56 86 CYS A N 1
ATOM 674 C CA . CYS A 1 86 ? 3.040 -10.181 0.198 1.00 97.56 86 CYS A CA 1
ATOM 675 C C . CYS A 1 86 ? 2.275 -10.022 1.523 1.00 97.56 86 CYS A C 1
ATOM 677 O O . CYS A 1 86 ? 1.389 -10.820 1.855 1.00 97.56 86 CYS A O 1
ATOM 679 N N . LEU A 1 87 ? 2.608 -8.987 2.297 1.00 97.38 87 LEU A N 1
ATOM 680 C CA . LEU A 1 87 ? 1.981 -8.721 3.587 1.00 97.38 87 LEU A CA 1
ATOM 681 C C . LEU A 1 87 ? 0.512 -8.311 3.430 1.00 97.38 87 LEU A C 1
ATOM 683 O O . LEU A 1 87 ? -0.340 -8.837 4.151 1.00 97.38 87 LEU A O 1
ATOM 687 N N . PHE A 1 88 ? 0.178 -7.460 2.459 1.00 97.00 88 PHE A N 1
ATOM 688 C CA . PHE A 1 88 ? -1.214 -7.110 2.160 1.00 97.00 88 PHE A CA 1
ATOM 689 C C . PHE A 1 88 ? -2.023 -8.302 1.649 1.00 97.00 88 PHE A C 1
ATOM 691 O O . PHE A 1 88 ? -3.196 -8.442 2.010 1.00 97.00 88 PHE A O 1
ATOM 698 N N . PHE A 1 89 ? -1.410 -9.199 0.875 1.00 96.62 89 PHE A N 1
ATOM 699 C CA . PHE A 1 89 ? -2.043 -10.457 0.488 1.00 96.62 89 PHE A CA 1
ATOM 700 C C . PHE A 1 89 ? -2.350 -11.325 1.719 1.00 96.62 89 PHE A C 1
ATOM 702 O O . PHE A 1 89 ? -3.478 -11.796 1.887 1.00 96.62 89 PHE A O 1
ATOM 709 N N . ARG A 1 90 ? -1.399 -11.459 2.655 1.00 95.94 90 ARG A N 1
ATOM 710 C CA . ARG A 1 90 ? -1.629 -12.138 3.942 1.00 95.94 90 ARG A CA 1
ATOM 711 C C . ARG A 1 90 ? -2.742 -11.464 4.751 1.00 95.94 90 ARG A C 1
ATOM 713 O O . ARG A 1 90 ? -3.593 -12.173 5.293 1.00 95.94 90 ARG A O 1
ATOM 720 N N . ILE A 1 91 ? -2.773 -10.133 4.834 1.00 96.19 91 ILE A N 1
ATOM 721 C CA . ILE A 1 91 ? -3.847 -9.392 5.518 1.00 96.19 91 ILE A CA 1
ATOM 722 C C . ILE A 1 91 ? -5.199 -9.706 4.881 1.00 96.19 91 ILE A C 1
ATOM 724 O O . ILE A 1 91 ? -6.145 -10.001 5.610 1.00 96.19 91 ILE A O 1
ATOM 728 N N . ALA A 1 92 ? -5.290 -9.727 3.550 1.00 95.44 92 ALA A N 1
ATOM 729 C CA . ALA A 1 92 ? -6.531 -10.008 2.833 1.00 95.44 92 ALA A CA 1
ATOM 730 C C . ALA A 1 92 ? -7.156 -11.357 3.238 1.00 95.44 92 ALA A C 1
ATOM 732 O O . ALA A 1 92 ? -8.373 -11.438 3.418 1.00 95.44 92 ALA A O 1
ATOM 733 N N . THR A 1 93 ? -6.338 -12.390 3.489 1.00 95.12 93 THR A N 1
ATOM 734 C CA . THR A 1 93 ? -6.827 -13.702 3.968 1.00 95.12 93 THR A CA 1
ATOM 735 C C . THR A 1 93 ? -7.472 -13.640 5.359 1.00 95.12 93 THR A C 1
ATOM 737 O O . THR A 1 93 ? -8.394 -14.400 5.657 1.00 95.12 93 THR A O 1
ATOM 740 N N . LYS A 1 94 ? -7.019 -12.718 6.218 1.00 95.62 94 LYS A N 1
ATOM 741 C CA . LYS A 1 94 ? -7.490 -12.548 7.605 1.00 95.62 94 LYS A CA 1
ATOM 742 C C . LYS A 1 94 ? -8.464 -11.379 7.768 1.00 95.62 94 LYS A C 1
ATOM 744 O O . LYS A 1 94 ? -9.069 -11.236 8.831 1.00 95.62 94 LYS A O 1
ATOM 749 N N . TRP A 1 95 ? -8.659 -10.576 6.723 1.00 94.88 95 TRP A N 1
ATOM 750 C CA . TRP A 1 95 ? -9.395 -9.314 6.775 1.00 94.88 95 TRP A CA 1
ATOM 751 C C . TRP A 1 95 ? -10.841 -9.485 7.234 1.00 94.88 95 TRP A C 1
ATOM 753 O O . TRP A 1 95 ? -11.294 -8.770 8.122 1.00 94.88 95 TRP A O 1
ATOM 763 N N . LYS A 1 96 ? -11.549 -10.496 6.710 1.00 93.88 96 LYS A N 1
ATOM 764 C CA . LYS A 1 96 ? -12.918 -10.810 7.151 1.00 93.88 96 LYS A CA 1
ATOM 765 C C . LYS A 1 96 ? -12.977 -11.034 8.662 1.00 93.88 96 LYS A C 1
ATOM 767 O O . LYS A 1 96 ? -13.826 -10.461 9.336 1.00 93.88 96 LYS A O 1
ATOM 772 N N . LYS A 1 97 ? -12.077 -11.870 9.194 1.00 94.06 97 LYS A N 1
ATOM 773 C CA . LYS A 1 97 ? -12.033 -12.196 10.626 1.00 94.06 97 LYS A CA 1
ATOM 774 C C . LYS A 1 97 ? -11.800 -10.935 11.460 1.00 94.06 97 LYS A C 1
ATOM 776 O O . LYS A 1 97 ? -12.466 -10.758 12.476 1.00 94.06 97 LYS A O 1
ATOM 781 N N . LEU A 1 98 ? -10.912 -10.054 10.999 1.00 94.88 98 LEU A N 1
ATOM 782 C CA . LEU A 1 98 ? -10.646 -8.776 11.652 1.00 94.88 98 LEU A CA 1
ATOM 783 C C . LEU A 1 98 ? -11.876 -7.858 11.652 1.00 94.88 98 LEU A C 1
ATOM 785 O O . LEU A 1 98 ? -12.278 -7.377 12.708 1.00 94.88 98 LEU A O 1
ATOM 789 N N . CYS A 1 99 ? -12.515 -7.656 10.498 1.00 94.25 99 CYS A N 1
ATOM 790 C CA . CYS A 1 99 ? -13.715 -6.824 10.402 1.00 94.25 99 CYS A CA 1
ATOM 791 C C . CYS A 1 99 ? -14.877 -7.374 11.234 1.00 94.25 99 CYS A C 1
ATOM 793 O O . CYS A 1 99 ? -15.591 -6.594 11.851 1.00 94.25 99 CYS A O 1
ATOM 795 N N . MET A 1 100 ? -15.041 -8.697 11.302 1.00 94.31 100 MET A N 1
ATOM 796 C CA . MET A 1 100 ? -16.047 -9.337 12.157 1.00 94.31 100 MET A CA 1
ATOM 797 C C . MET A 1 100 ? -15.772 -9.110 13.647 1.00 94.31 100 MET A C 1
ATOM 799 O O . MET A 1 100 ? -16.696 -8.820 14.404 1.00 94.31 100 MET A O 1
ATOM 803 N N . LEU A 1 101 ? -14.509 -9.218 14.075 1.00 93.62 101 LEU A N 1
ATOM 804 C CA . LEU A 1 101 ? -14.113 -8.908 15.450 1.00 93.62 101 LEU A CA 1
ATOM 805 C C . LEU A 1 101 ? -14.412 -7.442 15.784 1.00 93.62 101 LEU A C 1
ATOM 807 O O . LEU A 1 101 ? -15.020 -7.162 16.814 1.00 93.62 101 LEU A O 1
ATOM 811 N N . ILE A 1 102 ? -14.023 -6.529 14.894 1.00 93.44 102 ILE A N 1
ATOM 812 C CA . ILE A 1 102 ? -14.283 -5.096 15.036 1.00 93.44 102 ILE A CA 1
ATOM 813 C C . ILE A 1 102 ? -15.788 -4.821 15.118 1.00 93.44 102 ILE A C 1
ATOM 815 O O . ILE A 1 102 ? -16.225 -4.149 16.045 1.00 93.44 102 ILE A O 1
ATOM 819 N N . ALA A 1 103 ? -16.588 -5.386 14.212 1.00 92.31 103 ALA A N 1
ATOM 820 C CA . ALA A 1 103 ? -18.038 -5.208 14.205 1.00 92.31 103 ALA A CA 1
ATOM 821 C C . ALA A 1 103 ? -18.687 -5.709 15.506 1.00 92.31 103 ALA A C 1
ATOM 823 O O . ALA A 1 103 ? -19.567 -5.045 16.046 1.00 92.31 103 ALA A O 1
ATOM 824 N N . LYS A 1 104 ? -18.212 -6.835 16.056 1.00 92.06 104 LYS A N 1
ATOM 825 C CA . LYS A 1 104 ? -18.677 -7.356 17.351 1.00 92.06 104 LYS A CA 1
ATOM 826 C C . LYS A 1 104 ? -18.336 -6.416 18.512 1.00 92.06 104 LYS A C 1
ATOM 828 O O . LYS A 1 104 ? -19.139 -6.259 19.429 1.00 92.06 104 LYS A O 1
ATOM 833 N N . VAL A 1 105 ? -17.155 -5.799 18.499 1.00 90.81 105 VAL A N 1
ATOM 834 C CA . VAL A 1 105 ? -16.787 -4.802 19.517 1.00 90.81 105 VAL A CA 1
ATOM 835 C C . VAL A 1 105 ? -17.649 -3.545 19.365 1.00 90.81 105 VAL A C 1
ATOM 837 O O . VAL A 1 105 ? -18.214 -3.082 20.354 1.00 90.81 105 VAL A O 1
ATOM 840 N N . GLU A 1 106 ? -17.826 -3.050 18.137 1.00 89.88 106 GLU A N 1
ATOM 841 C CA . GLU A 1 106 ? -18.663 -1.880 17.830 1.00 89.88 106 GLU A CA 1
ATOM 842 C C . GLU A 1 106 ? -20.151 -2.113 18.157 1.00 89.88 106 GLU A C 1
ATOM 844 O O . GLU A 1 106 ? -20.835 -1.163 18.519 1.00 89.88 106 GLU A O 1
ATOM 849 N N . SER A 1 107 ? -20.660 -3.352 18.096 1.00 88.56 107 SER A N 1
ATOM 850 C CA . SER A 1 107 ? -22.054 -3.646 18.467 1.00 88.56 107 SER A CA 1
ATOM 851 C C . SER A 1 107 ? -22.319 -3.581 19.971 1.00 88.56 107 SER A C 1
ATOM 853 O O . SER A 1 107 ? -23.447 -3.321 20.377 1.00 88.56 107 SER A O 1
ATOM 855 N N . VAL A 1 108 ? -21.302 -3.846 20.799 1.00 87.12 108 VAL A N 1
ATOM 856 C CA . VAL A 1 108 ? -21.427 -3.790 22.268 1.00 87.12 108 VAL A CA 1
ATOM 857 C C . VAL A 1 108 ? -21.107 -2.390 22.783 1.00 87.12 108 VAL A C 1
ATOM 859 O O . VAL A 1 108 ? -21.744 -1.909 23.713 1.00 87.12 108 VAL A O 1
ATOM 862 N N . ASP A 1 109 ? -20.112 -1.742 22.185 1.00 83.38 109 ASP A N 1
ATOM 863 C CA . ASP A 1 109 ? -19.670 -0.405 22.557 1.00 83.38 109 ASP A CA 1
ATOM 864 C C . ASP A 1 109 ? -19.418 0.410 21.280 1.00 83.38 109 ASP A C 1
ATOM 866 O O . ASP A 1 109 ? -18.294 0.396 20.758 1.00 83.38 109 ASP A O 1
ATOM 870 N N . PRO A 1 110 ? -20.452 1.082 20.736 1.00 83.94 110 PRO A N 1
ATOM 871 C CA . PRO A 1 110 ? -20.339 1.868 19.513 1.00 83.94 110 PRO A CA 1
ATOM 872 C C . PRO A 1 110 ? -19.252 2.930 19.625 1.00 83.94 110 PRO A C 1
ATOM 874 O O . PRO A 1 110 ? -19.044 3.509 20.691 1.00 83.94 110 PRO A O 1
ATOM 877 N N . ASN A 1 111 ? -18.538 3.187 18.530 1.00 78.56 111 ASN A N 1
ATOM 878 C CA . ASN A 1 111 ? -17.570 4.277 18.508 1.00 78.56 111 ASN A CA 1
ATOM 879 C C . ASN A 1 111 ? -18.310 5.623 18.535 1.00 78.56 111 ASN A C 1
ATOM 881 O O . ASN A 1 111 ? -19.207 5.849 17.724 1.00 78.56 111 ASN A O 1
ATOM 885 N N . THR A 1 112 ? -17.944 6.490 19.477 1.00 75.25 112 THR A N 1
ATOM 886 C CA . THR A 1 112 ? -18.541 7.818 19.663 1.00 75.25 112 THR A CA 1
ATOM 887 C C . THR A 1 112 ? -18.010 8.860 18.683 1.00 75.25 112 THR A C 1
ATOM 889 O O . THR A 1 112 ? -18.680 9.866 18.456 1.00 75.25 112 THR A O 1
ATOM 892 N N . ASP A 1 113 ? -16.844 8.640 18.066 1.00 77.75 113 ASP A N 1
ATOM 893 C CA . ASP A 1 113 ? -16.351 9.526 17.010 1.00 77.75 113 ASP A CA 1
ATOM 894 C C . ASP A 1 113 ? -17.174 9.288 15.740 1.00 77.75 113 ASP A C 1
ATOM 896 O O . ASP A 1 113 ? -16.955 8.321 15.020 1.00 77.75 113 ASP A O 1
ATOM 900 N N . ILE A 1 114 ? -18.132 10.166 15.448 1.00 71.94 114 ILE A N 1
ATOM 901 C CA . ILE A 1 114 ? -18.960 10.098 14.231 1.00 71.94 114 ILE A CA 1
ATOM 902 C C . ILE A 1 114 ? -18.212 10.566 12.970 1.00 71.94 114 ILE A C 1
ATOM 904 O O . ILE A 1 114 ? -18.687 10.372 11.849 1.00 71.94 114 ILE A O 1
ATOM 908 N N . HIS A 1 115 ? -17.035 11.180 13.122 1.00 76.25 115 HIS A N 1
ATOM 909 C CA . HIS A 1 115 ? -16.293 11.819 12.035 1.00 76.25 115 HIS A CA 1
ATOM 910 C C . HIS A 1 115 ? -15.078 11.018 11.559 1.00 76.25 115 HIS A C 1
ATOM 912 O O . HIS A 1 115 ? -14.444 11.425 10.581 1.00 76.25 115 HIS A O 1
ATOM 918 N N . PHE A 1 116 ? -14.754 9.872 12.165 1.00 79.19 116 PHE A N 1
ATOM 919 C CA . PHE A 1 116 ? -13.575 9.090 11.769 1.00 79.19 116 PHE A CA 1
ATOM 920 C C . PHE A 1 116 ? -13.588 8.669 10.288 1.00 79.19 116 PHE A C 1
ATOM 922 O O . PHE A 1 116 ? -12.540 8.684 9.653 1.00 79.19 116 PHE A O 1
ATOM 929 N N . ALA A 1 117 ? -14.756 8.399 9.691 1.00 82.00 117 ALA A N 1
ATOM 930 C CA . ALA A 1 117 ? -14.859 8.106 8.257 1.00 82.00 117 ALA A CA 1
ATOM 931 C C . ALA A 1 117 ? -14.420 9.285 7.374 1.00 82.00 117 ALA A C 1
ATOM 933 O O . ALA A 1 117 ? -13.702 9.101 6.393 1.00 82.00 117 ALA A O 1
ATOM 934 N N . ARG A 1 118 ? -14.795 10.514 7.753 1.00 86.06 118 ARG A N 1
ATOM 935 C CA . ARG A 1 118 ? -14.330 11.730 7.074 1.00 86.06 118 ARG A CA 1
ATOM 936 C C . ARG A 1 118 ? -12.825 11.898 7.254 1.00 86.06 118 ARG A C 1
ATOM 938 O O . ARG A 1 118 ? -12.143 12.205 6.284 1.00 86.06 118 ARG A O 1
ATOM 945 N N . LYS A 1 119 ? -12.312 11.666 8.466 1.00 87.12 119 LYS A N 1
ATOM 946 C CA . LYS A 1 119 ? -10.875 11.749 8.746 1.00 87.12 119 LYS A CA 1
ATOM 947 C C . LYS A 1 119 ? -10.074 10.759 7.885 1.00 87.12 119 LYS A C 1
ATOM 949 O O . LYS A 1 119 ? -9.093 11.167 7.283 1.00 87.12 119 LYS A O 1
ATOM 954 N N . PHE A 1 120 ? -10.542 9.517 7.735 1.00 87.81 120 PHE A N 1
ATOM 955 C CA . PHE A 1 120 ? -9.903 8.499 6.885 1.00 87.81 120 PHE A CA 1
ATOM 956 C C . PHE A 1 120 ? -9.860 8.931 5.425 1.00 87.81 120 PHE A C 1
ATOM 958 O O . PHE A 1 120 ? -8.812 8.871 4.789 1.00 87.81 120 PHE A O 1
ATOM 965 N N . ASN A 1 121 ? -10.997 9.400 4.907 1.00 89.06 121 ASN A N 1
ATOM 966 C CA . ASN A 1 121 ? -11.090 9.849 3.525 1.00 89.06 121 ASN A CA 1
ATOM 967 C C . ASN A 1 121 ? -10.187 11.060 3.264 1.00 89.06 121 ASN A C 1
ATOM 969 O O . ASN A 1 121 ? -9.551 11.108 2.218 1.00 89.06 121 ASN A O 1
ATOM 973 N N . ILE A 1 122 ? -10.093 12.004 4.209 1.00 90.56 122 ILE A N 1
ATOM 974 C CA . ILE A 1 122 ? -9.181 13.153 4.106 1.00 90.56 122 ILE A CA 1
ATOM 975 C C . ILE A 1 122 ? -7.726 12.684 4.125 1.00 90.56 122 ILE A C 1
ATOM 977 O O . ILE A 1 122 ? -6.979 13.062 3.231 1.00 90.56 122 ILE A O 1
ATOM 981 N N . SER A 1 123 ? -7.323 11.847 5.087 1.00 89.88 123 SER A N 1
ATOM 982 C CA . SER A 1 123 ? -5.952 11.322 5.156 1.00 89.88 123 SER A CA 1
ATOM 983 C C . SER A 1 123 ? -5.568 10.583 3.875 1.00 89.88 123 SER A C 1
ATOM 985 O O . SER A 1 123 ? -4.504 10.832 3.319 1.00 89.88 123 SER A O 1
ATOM 987 N N . CYS A 1 124 ? -6.463 9.731 3.371 1.00 90.00 124 CYS A N 1
ATOM 988 C CA . CYS A 1 124 ? -6.281 9.007 2.118 1.00 90.00 124 CYS A CA 1
ATOM 989 C C . CYS A 1 124 ? -6.156 9.963 0.923 1.00 90.00 124 CYS A C 1
ATOM 991 O O . CYS A 1 124 ? -5.204 9.861 0.158 1.00 90.00 124 CYS A O 1
ATOM 993 N N . ALA A 1 125 ? -7.065 10.934 0.793 1.00 91.06 125 ALA A N 1
ATOM 994 C CA . ALA A 1 125 ? -7.039 11.895 -0.304 1.00 91.06 125 ALA A CA 1
ATOM 995 C C . ALA A 1 125 ? -5.773 12.760 -0.287 1.00 91.06 125 ALA A C 1
ATOM 997 O O . ALA A 1 125 ? -5.132 12.909 -1.321 1.00 91.06 125 ALA A O 1
ATOM 998 N N . VAL A 1 126 ? -5.398 13.307 0.871 1.00 94.00 126 VAL A N 1
ATOM 999 C CA . VAL A 1 126 ? -4.241 14.202 0.998 1.00 94.00 126 VAL A CA 1
ATOM 1000 C C . VAL A 1 126 ? -2.945 13.457 0.698 1.00 94.00 126 VAL A C 1
ATOM 1002 O O . VAL A 1 126 ? -2.207 13.878 -0.188 1.00 94.00 126 VAL A O 1
ATOM 1005 N N . ILE A 1 127 ? -2.684 12.341 1.383 1.00 92.88 127 ILE A N 1
ATOM 1006 C CA . ILE A 1 127 ? -1.404 11.631 1.259 1.00 92.88 127 ILE A CA 1
ATOM 1007 C C . ILE A 1 127 ? -1.236 11.059 -0.148 1.00 92.88 127 ILE A C 1
ATOM 1009 O O . ILE A 1 127 ? -0.189 11.235 -0.757 1.00 92.88 127 ILE A O 1
ATOM 1013 N N . LEU A 1 128 ? -2.277 10.440 -0.710 1.00 91.19 128 LEU A N 1
ATOM 1014 C CA . LEU A 1 128 ? -2.170 9.872 -2.053 1.00 91.19 128 LEU A CA 1
ATOM 1015 C C . LEU A 1 128 ? -2.090 10.945 -3.142 1.00 91.19 128 LEU A C 1
ATOM 1017 O O . LEU A 1 128 ? -1.435 10.718 -4.153 1.00 91.19 128 LEU A O 1
ATOM 1021 N N . SER A 1 129 ? -2.711 12.114 -2.950 1.00 91.50 129 SER A N 1
ATOM 1022 C CA . SER A 1 129 ? -2.535 13.229 -3.890 1.00 91.50 129 SER A CA 1
ATOM 1023 C C . SER A 1 129 ? -1.102 13.752 -3.855 1.00 91.50 129 SER A C 1
ATOM 1025 O O . SER A 1 129 ? -0.515 13.961 -4.911 1.00 91.50 129 SER A O 1
ATOM 1027 N N . LEU A 1 130 ? -0.523 13.916 -2.660 1.00 92.69 130 LEU A N 1
ATOM 1028 C CA . LEU A 1 130 ? 0.878 14.316 -2.507 1.00 92.69 130 LEU A CA 1
ATOM 1029 C C . LEU A 1 130 ? 1.825 13.292 -3.142 1.00 92.69 130 LEU A C 1
ATOM 1031 O O . LEU A 1 130 ? 2.705 13.694 -3.892 1.00 92.69 130 LEU A O 1
ATOM 1035 N N . ALA A 1 131 ? 1.573 11.995 -2.948 1.00 91.44 131 ALA A N 1
ATOM 1036 C CA . ALA A 1 131 ? 2.344 10.922 -3.576 1.00 91.44 131 ALA A CA 1
ATOM 1037 C C . ALA A 1 131 ? 2.319 10.987 -5.114 1.00 91.44 131 ALA A C 1
ATOM 1039 O O . ALA A 1 131 ? 3.331 10.760 -5.772 1.00 91.44 131 ALA A O 1
ATOM 1040 N N . VAL A 1 132 ? 1.164 11.319 -5.705 1.00 91.06 132 VAL A N 1
ATOM 1041 C CA . VAL A 1 132 ? 1.042 11.499 -7.162 1.00 91.06 132 VAL A CA 1
ATOM 1042 C C . VAL A 1 132 ? 1.825 12.723 -7.636 1.00 91.06 132 VAL A C 1
ATOM 1044 O O . VAL A 1 132 ? 2.485 12.646 -8.670 1.00 91.06 132 VAL A O 1
ATOM 1047 N N . VAL A 1 133 ? 1.779 13.837 -6.898 1.00 94.44 133 VAL A N 1
ATOM 1048 C CA . VAL A 1 133 ? 2.560 15.042 -7.231 1.00 94.44 133 VAL A CA 1
ATOM 1049 C C . VAL A 1 133 ? 4.060 14.769 -7.131 1.00 94.44 133 VAL A C 1
ATOM 1051 O O . VAL A 1 133 ? 4.802 15.120 -8.045 1.00 94.44 133 VAL A O 1
ATOM 1054 N N . GLU A 1 134 ? 4.498 14.112 -6.059 1.00 92.38 134 GLU A N 1
ATOM 1055 C CA . GLU A 1 134 ? 5.892 13.724 -5.844 1.00 92.38 134 GLU A CA 1
ATOM 1056 C C . GLU A 1 134 ? 6.403 12.832 -6.978 1.00 92.38 134 GLU A C 1
ATOM 1058 O O . GLU A 1 134 ? 7.416 13.145 -7.606 1.00 92.38 134 GLU A O 1
ATOM 1063 N N . HIS A 1 135 ? 5.664 11.769 -7.307 1.00 92.50 135 HIS A N 1
ATOM 1064 C CA . HIS A 1 135 ? 6.028 10.894 -8.415 1.00 92.50 135 HIS A CA 1
ATOM 1065 C C . HIS A 1 135 ? 6.038 11.647 -9.751 1.00 92.50 135 HIS A C 1
ATOM 1067 O O . HIS A 1 135 ? 6.972 11.494 -10.532 1.00 92.50 135 HIS A O 1
ATOM 1073 N N . GLY A 1 136 ? 5.058 12.523 -9.994 1.00 93.62 136 GLY A N 1
ATOM 1074 C CA . GLY A 1 136 ? 5.023 13.364 -11.189 1.00 93.62 136 GLY A CA 1
ATOM 1075 C C . GLY A 1 136 ? 6.260 14.256 -11.325 1.00 93.62 136 GLY A C 1
ATOM 1076 O O . GLY A 1 136 ? 6.821 14.357 -12.414 1.00 93.62 136 GLY A O 1
ATOM 1077 N N . PHE A 1 137 ? 6.734 14.863 -10.234 1.00 95.00 137 PHE A N 1
ATOM 1078 C CA . PHE A 1 137 ? 7.979 15.635 -10.254 1.00 95.00 137 PHE A CA 1
ATOM 1079 C C . PHE A 1 137 ? 9.220 14.766 -10.466 1.00 95.00 137 PHE A C 1
ATOM 1081 O O . PHE A 1 137 ? 10.127 15.193 -11.179 1.00 95.00 137 PHE A O 1
ATOM 1088 N N . SER A 1 138 ? 9.250 13.554 -9.911 1.00 92.56 138 SER A N 1
ATOM 1089 C CA . SER A 1 138 ? 10.328 12.591 -10.162 1.00 92.56 138 SER A CA 1
ATOM 1090 C C . SER A 1 138 ? 10.416 12.213 -11.648 1.00 92.56 138 SER A C 1
ATOM 1092 O O . SER A 1 138 ? 11.491 12.296 -12.245 1.00 92.56 138 SER A O 1
ATOM 1094 N N . GLU A 1 139 ? 9.279 11.917 -12.283 1.00 92.62 139 GLU A N 1
ATOM 1095 C CA . GLU A 1 139 ? 9.211 11.614 -13.718 1.00 92.62 139 GLU A CA 1
ATOM 1096 C C . GLU A 1 139 ? 9.614 12.830 -14.571 1.00 92.62 139 GLU A C 1
ATOM 1098 O O . GLU A 1 139 ? 10.400 12.698 -15.508 1.00 92.62 139 GLU A O 1
ATOM 1103 N N . LEU A 1 140 ? 9.143 14.036 -14.225 1.00 94.81 140 LEU A N 1
ATOM 1104 C CA . LEU A 1 140 ? 9.526 15.273 -14.921 1.00 94.81 140 LEU A CA 1
ATOM 1105 C C . LEU A 1 140 ? 11.028 15.555 -14.821 1.00 94.81 140 LEU A C 1
ATOM 1107 O O . LEU A 1 140 ? 11.635 15.990 -15.801 1.00 94.81 140 LEU A O 1
ATOM 1111 N N . HIS A 1 141 ? 11.637 15.287 -13.666 1.00 93.62 141 HIS A N 1
ATOM 1112 C CA . HIS A 1 141 ? 13.081 15.403 -13.501 1.00 93.62 141 HIS A CA 1
ATOM 1113 C C . HIS A 1 141 ? 13.828 14.423 -14.416 1.00 93.62 141 HIS A C 1
ATOM 1115 O O . HIS A 1 141 ? 14.754 14.830 -15.118 1.00 93.62 141 HIS A O 1
ATOM 1121 N N . GLY A 1 142 ? 13.389 13.164 -14.485 1.00 92.62 142 GLY A N 1
ATOM 1122 C CA . GLY A 1 142 ? 13.985 12.180 -15.390 1.00 92.62 142 GLY A CA 1
ATOM 1123 C C . GLY A 1 142 ? 13.808 12.534 -16.874 1.00 92.62 142 GLY A C 1
ATOM 1124 O O . GLY A 1 142 ? 14.736 12.360 -17.664 1.00 92.62 142 GLY A O 1
ATOM 1125 N N . ILE A 1 143 ? 12.663 13.106 -17.258 1.00 94.19 143 ILE A N 1
ATOM 1126 C CA . ILE A 1 143 ? 12.433 13.634 -18.613 1.00 94.19 143 ILE A CA 1
ATOM 1127 C C . ILE A 1 143 ? 13.385 14.801 -18.914 1.00 94.19 143 ILE A C 1
ATOM 1129 O O . ILE A 1 143 ? 13.952 14.854 -20.005 1.00 94.19 143 ILE A O 1
ATOM 1133 N N . SER A 1 144 ? 13.592 15.712 -17.958 1.00 95.12 144 SER A N 1
ATOM 1134 C CA . SER A 1 144 ? 14.549 16.818 -18.106 1.00 95.12 144 SER A CA 1
ATOM 1135 C C . SER A 1 144 ? 15.964 16.296 -18.359 1.00 95.12 144 SER A C 1
ATOM 1137 O O . SER A 1 144 ? 16.617 16.736 -19.300 1.00 95.12 144 SER A O 1
ATOM 1139 N N . LEU A 1 145 ? 16.409 15.302 -17.583 1.00 92.81 145 LEU A N 1
ATOM 1140 C CA . LEU A 1 145 ? 17.713 14.662 -17.781 1.00 92.81 145 LEU A CA 1
ATOM 1141 C C . LEU A 1 145 ? 17.832 14.010 -19.166 1.00 92.81 145 LEU A C 1
ATOM 1143 O O . LEU A 1 145 ? 18.880 14.095 -19.803 1.00 92.81 145 LEU A O 1
ATOM 1147 N N . ALA A 1 146 ? 16.761 13.383 -19.659 1.00 94.00 146 ALA A N 1
ATOM 1148 C CA . ALA A 1 146 ? 16.753 12.781 -20.988 1.00 94.00 146 ALA A CA 1
ATOM 1149 C C . ALA A 1 146 ? 16.923 13.815 -22.111 1.00 94.00 146 ALA A C 1
ATOM 1151 O O . ALA A 1 146 ? 17.679 13.564 -23.053 1.00 94.00 146 ALA A O 1
ATOM 1152 N N . LEU A 1 147 ? 16.270 14.975 -21.991 1.00 94.06 147 LEU A N 1
ATOM 1153 C CA . LEU A 1 147 ? 16.407 16.084 -22.941 1.00 94.06 147 LEU A CA 1
ATOM 1154 C C . LEU A 1 147 ? 17.830 16.653 -22.960 1.00 94.06 147 LEU A C 1
ATOM 1156 O O . LEU A 1 147 ? 18.359 16.919 -24.039 1.00 94.06 147 LEU A O 1
ATOM 1160 N N . ASP A 1 148 ? 18.457 16.790 -21.791 1.00 93.56 148 ASP A N 1
ATOM 1161 C CA . ASP A 1 148 ? 19.809 17.342 -21.674 1.00 93.56 148 ASP A CA 1
ATOM 1162 C C . ASP A 1 148 ? 20.882 16.359 -22.175 1.00 93.56 148 ASP A C 1
ATOM 1164 O O . ASP A 1 148 ? 21.826 16.753 -22.865 1.00 93.56 148 ASP A O 1
ATOM 1168 N N . CYS A 1 149 ? 20.749 15.065 -21.861 1.00 91.12 149 CYS A N 1
ATOM 1169 C CA . CYS A 1 149 ? 21.743 14.054 -22.227 1.00 91.12 149 CYS A CA 1
ATOM 1170 C C . CYS A 1 149 ? 21.627 13.567 -23.679 1.00 91.12 149 CYS A C 1
ATOM 1172 O O . CYS A 1 149 ? 22.640 13.189 -24.274 1.00 91.12 149 CYS A O 1
ATOM 1174 N N . GLN A 1 150 ? 20.418 13.516 -24.248 1.00 91.31 150 GLN A N 1
ATOM 1175 C CA . GLN A 1 150 ? 20.175 12.973 -25.590 1.00 91.31 150 GLN A CA 1
ATOM 1176 C C . GLN A 1 150 ? 19.167 13.822 -26.393 1.00 91.31 150 GLN A C 1
ATOM 1178 O O . GLN A 1 150 ? 18.116 13.320 -26.793 1.00 91.31 150 GLN A O 1
ATOM 1183 N N . PRO A 1 151 ? 19.496 15.085 -26.727 1.00 87.50 151 PRO A N 1
ATOM 1184 C CA . PRO A 1 151 ? 18.544 16.033 -27.322 1.00 87.50 151 PRO A CA 1
ATOM 1185 C C . PRO A 1 151 ? 18.016 15.629 -28.708 1.00 87.50 151 PRO A C 1
ATOM 1187 O O . PRO A 1 151 ? 16.954 16.080 -29.123 1.00 87.50 151 PRO A O 1
ATOM 1190 N N . ASN A 1 152 ? 18.753 14.784 -29.437 1.00 91.81 152 ASN A N 1
ATOM 1191 C CA . ASN A 1 152 ? 18.416 14.374 -30.805 1.00 91.81 152 ASN A CA 1
ATOM 1192 C C . ASN A 1 152 ? 17.751 12.986 -30.889 1.00 91.81 152 ASN A C 1
ATOM 1194 O O . ASN A 1 152 ? 17.441 12.528 -31.989 1.00 91.81 152 ASN A O 1
ATOM 1198 N N . ALA A 1 153 ? 17.583 12.288 -29.762 1.00 91.56 153 ALA A N 1
ATOM 1199 C CA . ALA A 1 153 ? 17.003 10.948 -29.712 1.00 91.56 153 ALA A CA 1
ATOM 1200 C C . ALA A 1 153 ? 15.503 10.994 -29.355 1.00 91.56 153 ALA A C 1
ATOM 1202 O O . ALA A 1 153 ? 15.017 12.004 -28.839 1.00 91.56 153 ALA A O 1
ATOM 1203 N N . PRO A 1 154 ? 14.736 9.918 -29.622 1.00 93.88 154 PRO A N 1
ATOM 1204 C CA . PRO A 1 154 ? 13.343 9.840 -29.198 1.00 93.88 154 PRO A CA 1
ATOM 1205 C C . PRO A 1 154 ? 13.217 9.977 -27.674 1.00 93.88 154 PRO A C 1
ATOM 1207 O O . PRO A 1 154 ? 13.732 9.149 -26.925 1.00 93.88 154 PRO A O 1
ATOM 1210 N N . LEU A 1 155 ? 12.482 11.000 -27.221 1.00 93.19 155 LEU A N 1
ATOM 1211 C CA . LEU A 1 155 ? 12.406 11.383 -25.806 1.00 93.19 155 LEU A CA 1
ATOM 1212 C C . LEU A 1 155 ? 12.036 10.220 -24.875 1.00 93.19 155 LEU A C 1
ATOM 1214 O O . LEU A 1 155 ? 12.666 10.034 -23.837 1.00 93.19 155 LEU A O 1
ATOM 1218 N N . TYR A 1 156 ? 11.023 9.431 -25.245 1.00 93.50 156 TYR A N 1
ATOM 1219 C CA . TYR A 1 156 ? 10.557 8.317 -24.417 1.00 93.50 156 TYR A CA 1
ATOM 1220 C C . TYR A 1 156 ? 11.601 7.201 -24.296 1.00 93.50 156 TYR A C 1
ATOM 1222 O O . TYR A 1 156 ? 11.819 6.682 -23.203 1.00 93.50 156 TYR A O 1
ATOM 1230 N N . GLU A 1 157 ? 12.289 6.864 -25.390 1.00 94.38 157 GLU A N 1
ATOM 1231 C CA . GLU A 1 157 ? 13.358 5.863 -25.372 1.00 94.38 157 GLU A CA 1
ATOM 1232 C C . GLU A 1 157 ? 14.529 6.325 -24.510 1.00 94.38 157 GLU A C 1
ATOM 1234 O O . GLU A 1 157 ? 14.990 5.571 -23.651 1.00 94.38 157 GLU A O 1
ATOM 1239 N N . SER A 1 158 ? 14.975 7.570 -24.685 1.00 94.31 158 SER A N 1
ATOM 1240 C CA . SER A 1 158 ? 16.047 8.156 -23.878 1.00 94.31 158 SER A CA 1
ATOM 1241 C C . SER A 1 158 ? 15.691 8.172 -22.395 1.00 94.31 158 SER A C 1
ATOM 1243 O O . SER A 1 158 ? 16.485 7.719 -21.573 1.00 94.31 158 SER A O 1
ATOM 1245 N N . PHE A 1 159 ? 14.476 8.608 -22.053 1.00 94.56 159 PHE A N 1
ATOM 1246 C CA . PHE A 1 159 ? 13.977 8.600 -20.680 1.00 94.56 159 PHE A CA 1
ATOM 1247 C C . PHE A 1 159 ? 13.959 7.187 -20.084 1.00 94.56 159 PHE A C 1
ATOM 1249 O O . PHE A 1 159 ? 14.538 6.959 -19.025 1.00 94.56 159 PHE A O 1
ATOM 1256 N N . MET A 1 160 ? 13.376 6.210 -20.782 1.00 94.75 160 MET A N 1
ATOM 1257 C CA . MET A 1 160 ? 13.321 4.826 -20.305 1.00 94.75 160 MET A CA 1
ATOM 1258 C C . MET A 1 160 ? 14.711 4.213 -20.139 1.00 94.75 160 MET A C 1
ATOM 1260 O O . MET A 1 160 ? 14.983 3.564 -19.128 1.00 94.75 160 MET A O 1
ATOM 1264 N N . ARG A 1 161 ? 15.608 4.422 -21.108 1.00 92.44 161 ARG A N 1
ATOM 1265 C CA . ARG A 1 161 ? 16.974 3.898 -21.045 1.00 92.44 161 ARG A CA 1
ATOM 1266 C C . ARG A 1 161 ? 17.770 4.505 -19.906 1.00 92.44 161 ARG A C 1
ATOM 1268 O O . ARG A 1 161 ? 18.547 3.772 -19.317 1.00 92.44 161 ARG A O 1
ATOM 1275 N N . LEU A 1 162 ? 17.587 5.790 -19.599 1.00 91.06 162 LEU A N 1
ATOM 1276 C CA . LEU A 1 162 ? 18.263 6.458 -18.485 1.00 91.06 162 LEU A CA 1
ATOM 1277 C C . LEU A 1 162 ? 17.673 6.053 -17.126 1.00 91.06 162 LEU A C 1
ATOM 1279 O O . LEU A 1 162 ? 18.430 5.727 -16.218 1.00 91.06 162 LEU A O 1
ATOM 1283 N N . SER A 1 163 ? 16.346 5.994 -16.992 1.00 91.12 163 SER A N 1
ATOM 1284 C CA . SER A 1 163 ? 15.680 5.625 -15.732 1.00 91.12 163 SER A CA 1
ATOM 1285 C C . SER A 1 163 ? 15.832 4.141 -15.376 1.00 91.12 163 SER A C 1
ATOM 1287 O O . SER A 1 163 ? 15.877 3.776 -14.202 1.00 91.12 163 SER A O 1
ATOM 1289 N N . PHE A 1 164 ? 15.926 3.269 -16.384 1.00 92.44 164 PHE A N 1
ATOM 1290 C CA . PHE A 1 164 ? 15.998 1.815 -16.218 1.00 92.44 164 PHE A CA 1
ATOM 1291 C C . PHE A 1 164 ? 17.226 1.213 -16.914 1.00 92.44 164 PHE A C 1
ATOM 1293 O O . PHE A 1 164 ? 17.132 0.143 -17.520 1.00 92.44 164 PHE A O 1
ATOM 1300 N N . GLN A 1 165 ? 18.387 1.878 -16.830 1.00 90.75 165 GLN A N 1
ATOM 1301 C CA . GLN A 1 165 ? 19.649 1.408 -17.433 1.00 90.75 165 GLN A CA 1
ATOM 1302 C C . GLN A 1 165 ? 19.909 -0.070 -17.127 1.00 90.75 165 GLN A C 1
ATOM 1304 O O . GLN A 1 165 ? 20.089 -0.877 -18.039 1.00 90.75 165 GLN A O 1
ATOM 1309 N N . TRP A 1 166 ? 19.801 -0.430 -15.849 1.00 90.00 166 TRP A N 1
ATOM 1310 C CA . TRP A 1 166 ? 19.972 -1.782 -15.326 1.00 90.00 166 TRP A CA 1
ATOM 1311 C C . TRP A 1 166 ? 19.089 -2.840 -16.013 1.00 90.00 166 TRP A C 1
ATOM 1313 O O . TRP A 1 166 ? 19.505 -3.989 -16.160 1.00 90.00 166 TRP A O 1
ATOM 1323 N N . LEU A 1 167 ? 17.883 -2.475 -16.464 1.00 92.25 167 LEU A N 1
ATOM 1324 C CA . LEU A 1 167 ? 16.956 -3.380 -17.150 1.00 92.25 167 LEU A CA 1
ATOM 1325 C C . LEU A 1 167 ? 17.420 -3.614 -18.590 1.00 92.25 167 LEU A C 1
ATOM 1327 O O . LEU A 1 167 ? 17.510 -4.753 -19.055 1.00 92.25 167 LEU A O 1
ATOM 1331 N N . PHE A 1 168 ? 17.774 -2.532 -19.284 1.00 91.62 168 PHE A N 1
ATOM 1332 C CA . PHE A 1 168 ? 18.179 -2.575 -20.689 1.00 91.62 168 PHE A CA 1
ATOM 1333 C C . PHE A 1 168 ? 19.620 -3.070 -20.911 1.00 91.62 168 PHE A C 1
ATOM 1335 O O . PHE A 1 168 ? 20.029 -3.275 -22.052 1.00 91.62 168 PHE A O 1
ATOM 1342 N N . LEU A 1 169 ? 20.371 -3.352 -19.839 1.00 89.44 169 LEU A N 1
ATOM 1343 C CA . LEU A 1 169 ? 21.610 -4.143 -19.902 1.00 89.44 169 LEU A CA 1
ATOM 1344 C C . LEU A 1 169 ? 21.366 -5.607 -20.288 1.00 89.44 169 LEU A C 1
ATOM 1346 O O . LEU A 1 169 ? 22.257 -6.267 -20.826 1.00 89.44 169 LEU A O 1
ATOM 1350 N N . TYR A 1 170 ? 20.187 -6.137 -19.964 1.00 89.88 170 TYR A N 1
ATOM 1351 C CA . TYR A 1 170 ? 19.833 -7.537 -20.203 1.00 89.88 170 TYR A CA 1
ATOM 1352 C C . TYR A 1 170 ? 18.844 -7.703 -21.351 1.00 89.88 170 TYR A C 1
ATOM 1354 O O . TYR A 1 170 ? 18.871 -8.728 -22.032 1.00 89.88 170 TYR A O 1
ATOM 1362 N N . PHE A 1 171 ? 17.988 -6.706 -21.569 1.00 90.50 171 PHE A N 1
ATOM 1363 C CA . PHE A 1 171 ? 16.940 -6.750 -22.578 1.00 90.50 171 PHE A CA 1
ATOM 1364 C C . PHE A 1 171 ? 17.140 -5.643 -23.615 1.00 90.50 171 PHE A C 1
ATOM 1366 O O . PHE A 1 171 ? 17.408 -4.501 -23.241 1.00 90.50 171 PHE A O 1
ATOM 1373 N N . PRO A 1 172 ? 16.974 -5.930 -24.918 1.00 93.19 172 PRO A N 1
ATOM 1374 C CA . PRO A 1 172 ? 16.908 -4.868 -25.910 1.00 93.19 172 PRO A CA 1
ATOM 1375 C C . PRO A 1 172 ? 15.714 -3.958 -25.608 1.00 93.19 172 PRO A C 1
ATOM 1377 O O . PRO A 1 172 ? 14.677 -4.413 -25.119 1.00 93.19 172 PRO A O 1
ATOM 1380 N N . TYR A 1 173 ? 15.864 -2.669 -25.906 1.00 93.25 173 TYR A N 1
ATOM 1381 C CA . TYR A 1 173 ? 14.786 -1.712 -25.699 1.00 93.25 173 TYR A CA 1
ATOM 1382 C C . TYR A 1 173 ? 13.550 -2.080 -26.520 1.00 93.25 173 TYR A C 1
ATOM 1384 O O . TYR A 1 173 ? 13.643 -2.467 -27.686 1.00 93.25 173 TYR A O 1
ATOM 1392 N N . ASN A 1 174 ? 12.396 -1.953 -25.876 1.00 94.00 174 ASN A N 1
ATOM 1393 C CA . ASN A 1 174 ? 11.080 -2.122 -26.462 1.00 94.00 174 ASN A CA 1
ATOM 1394 C C . ASN A 1 174 ? 10.105 -1.272 -25.640 1.00 94.00 174 ASN A C 1
ATOM 1396 O O . ASN A 1 174 ? 10.071 -1.414 -24.412 1.00 94.00 174 ASN A O 1
ATOM 1400 N N . ASP A 1 175 ? 9.298 -0.447 -26.307 1.00 94.31 175 ASP A N 1
ATOM 1401 C CA . ASP A 1 175 ? 8.296 0.423 -25.678 1.00 94.31 175 ASP A CA 1
ATOM 1402 C C . ASP A 1 175 ? 7.389 -0.335 -24.701 1.00 94.31 175 ASP A C 1
ATOM 1404 O O . ASP A 1 175 ? 7.059 0.176 -23.635 1.00 94.31 175 ASP A O 1
ATOM 1408 N N . PHE A 1 176 ? 7.031 -1.585 -25.013 1.00 95.19 176 PHE A N 1
ATOM 1409 C CA . PHE A 1 176 ? 6.213 -2.422 -24.137 1.00 95.19 176 PHE A CA 1
ATOM 1410 C C . PHE A 1 176 ? 6.922 -2.765 -22.818 1.00 95.19 176 PHE A C 1
ATOM 1412 O O . PHE A 1 176 ? 6.307 -2.710 -21.753 1.00 95.19 176 PHE A O 1
ATOM 1419 N N . ILE A 1 177 ? 8.216 -3.103 -22.871 1.00 94.50 177 ILE A N 1
ATOM 1420 C CA . ILE A 1 177 ? 9.016 -3.400 -21.672 1.00 94.50 177 ILE A CA 1
ATOM 1421 C C . ILE A 1 177 ? 9.226 -2.119 -20.859 1.00 94.50 177 ILE A C 1
ATOM 1423 O O . ILE A 1 177 ? 9.085 -2.152 -19.637 1.00 94.50 177 ILE A O 1
ATOM 1427 N N . GLY A 1 178 ? 9.498 -0.994 -21.531 1.00 95.06 178 GLY A N 1
ATOM 1428 C CA . GLY A 1 178 ? 9.593 0.323 -20.896 1.00 95.06 178 GLY A CA 1
ATOM 1429 C C . GLY A 1 178 ? 8.305 0.698 -20.162 1.00 95.06 178 GLY A C 1
ATOM 1430 O O . GLY A 1 178 ? 8.337 0.986 -18.967 1.00 95.06 178 GLY A O 1
ATOM 1431 N N . ALA A 1 179 ? 7.155 0.573 -20.827 1.00 95.31 179 ALA A N 1
ATOM 1432 C CA . ALA A 1 179 ? 5.852 0.851 -20.230 1.00 95.31 179 ALA A CA 1
ATOM 1433 C C . ALA A 1 179 ? 5.550 -0.062 -19.028 1.00 95.31 179 ALA A C 1
ATOM 1435 O O . ALA A 1 179 ? 5.022 0.401 -18.017 1.00 95.31 179 ALA A O 1
ATOM 1436 N N . LEU A 1 180 ? 5.915 -1.348 -19.096 1.00 94.88 180 LEU A N 1
ATOM 1437 C CA . LEU A 1 180 ? 5.744 -2.280 -17.978 1.00 94.88 180 LEU A CA 1
ATOM 1438 C C . LEU A 1 180 ? 6.645 -1.927 -16.782 1.00 94.88 180 LEU A C 1
ATOM 1440 O O . LEU A 1 180 ? 6.202 -2.019 -15.632 1.00 94.88 180 LEU A O 1
ATOM 1444 N N . ALA A 1 181 ? 7.889 -1.518 -17.041 1.00 95.12 181 ALA A N 1
ATOM 1445 C CA . ALA A 1 181 ? 8.830 -1.079 -16.015 1.00 95.12 181 ALA A CA 1
ATOM 1446 C C . ALA A 1 181 ? 8.348 0.209 -15.332 1.00 95.12 181 ALA A C 1
ATOM 1448 O O . ALA A 1 181 ? 8.294 0.265 -14.102 1.00 95.12 181 ALA A O 1
ATOM 1449 N N . GLN A 1 182 ? 7.907 1.192 -16.120 1.00 94.56 182 GLN A N 1
ATOM 1450 C CA . GLN A 1 182 ? 7.339 2.445 -15.627 1.00 94.56 182 GLN A CA 1
ATOM 1451 C C . GLN A 1 182 ? 6.071 2.199 -14.798 1.00 94.56 182 GLN A C 1
ATOM 1453 O O . GLN A 1 182 ? 5.948 2.707 -13.685 1.00 94.56 182 GLN A O 1
ATOM 1458 N N . PHE A 1 183 ? 5.162 1.343 -15.278 1.00 94.50 183 PHE A N 1
ATOM 1459 C CA . PHE A 1 183 ? 3.971 0.952 -14.524 1.00 94.50 183 PHE A CA 1
ATOM 1460 C C . PHE A 1 183 ? 4.322 0.271 -13.195 1.00 94.50 183 PHE A C 1
ATOM 1462 O O . PHE A 1 183 ? 3.739 0.594 -12.161 1.00 94.50 183 PHE A O 1
ATOM 1469 N N . SER A 1 184 ? 5.293 -0.646 -13.202 1.00 94.69 184 SER A N 1
ATOM 1470 C CA . SER A 1 184 ? 5.743 -1.340 -11.989 1.00 94.69 184 SER A CA 1
ATOM 1471 C C . SER A 1 184 ? 6.383 -0.377 -10.987 1.00 94.69 184 SER A C 1
ATOM 1473 O O . SER A 1 184 ? 6.161 -0.511 -9.783 1.00 94.69 184 SER A O 1
ATOM 1475 N N . ASN A 1 185 ? 7.146 0.608 -11.471 1.00 94.69 185 ASN A N 1
ATOM 1476 C CA . ASN A 1 185 ? 7.735 1.651 -10.638 1.00 94.69 185 ASN A CA 1
ATOM 1477 C C . ASN A 1 185 ? 6.653 2.519 -9.984 1.00 94.69 185 ASN A C 1
ATOM 1479 O O . ASN A 1 185 ? 6.602 2.603 -8.756 1.00 94.69 185 ASN A O 1
ATOM 1483 N N . PHE A 1 186 ? 5.727 3.051 -10.788 1.00 94.12 186 PHE A N 1
ATOM 1484 C CA . PHE A 1 186 ? 4.588 3.824 -10.297 1.00 94.12 186 PHE A CA 1
ATOM 1485 C C . PHE A 1 186 ? 3.781 3.038 -9.259 1.00 94.12 186 PHE A C 1
ATOM 1487 O O . PHE A 1 186 ? 3.446 3.552 -8.190 1.00 94.12 186 PHE A O 1
ATOM 1494 N N . GLN A 1 187 ? 3.524 1.758 -9.534 1.00 94.62 187 GLN A N 1
ATOM 1495 C CA . GLN A 1 187 ? 2.817 0.876 -8.618 1.00 94.62 187 GLN A CA 1
ATOM 1496 C C . GLN A 1 187 ? 3.563 0.687 -7.287 1.00 94.62 187 GLN A C 1
ATOM 1498 O O . GLN A 1 187 ? 2.925 0.705 -6.236 1.00 94.62 187 GLN A O 1
ATOM 1503 N N . CYS A 1 188 ? 4.889 0.522 -7.288 1.00 94.88 188 CYS A N 1
ATOM 1504 C CA . CYS A 1 188 ? 5.679 0.438 -6.054 1.00 94.88 188 CYS A CA 1
ATOM 1505 C C . CYS A 1 188 ? 5.627 1.737 -5.237 1.00 94.88 188 CYS A C 1
ATOM 1507 O O . CYS A 1 188 ? 5.371 1.674 -4.033 1.00 94.88 188 CYS A O 1
ATOM 1509 N N . THR A 1 189 ? 5.799 2.893 -5.885 1.00 93.69 189 THR A N 1
ATOM 1510 C CA . THR A 1 189 ? 5.732 4.217 -5.239 1.00 93.69 189 THR A CA 1
ATOM 1511 C C . THR A 1 189 ? 4.362 4.445 -4.612 1.00 93.69 189 THR A C 1
ATOM 1513 O O . THR A 1 189 ? 4.242 4.884 -3.463 1.00 93.69 189 THR A O 1
ATOM 1516 N N . PHE A 1 190 ? 3.309 4.068 -5.337 1.00 93.00 190 PHE A N 1
ATOM 1517 C CA . PHE A 1 190 ? 1.949 4.127 -4.831 1.00 93.00 190 PHE A CA 1
ATOM 1518 C C . PHE A 1 190 ? 1.735 3.176 -3.649 1.00 93.00 190 PHE A C 1
ATOM 1520 O O . PHE A 1 190 ? 1.168 3.569 -2.631 1.00 93.00 190 PHE A O 1
ATOM 1527 N N . ASN A 1 191 ? 2.198 1.928 -3.757 1.00 94.50 191 ASN A N 1
ATOM 1528 C CA . ASN A 1 191 ? 2.035 0.917 -2.713 1.00 94.50 191 ASN A CA 1
ATOM 1529 C C . ASN A 1 191 ? 2.730 1.318 -1.409 1.00 94.50 191 ASN A C 1
ATOM 1531 O O . ASN A 1 191 ? 2.192 1.044 -0.334 1.00 94.50 191 ASN A O 1
ATOM 1535 N N . TRP A 1 192 ? 3.883 1.982 -1.486 1.00 94.25 192 TRP A N 1
ATOM 1536 C CA . TRP A 1 192 ? 4.555 2.540 -0.315 1.00 94.25 192 TRP A CA 1
ATOM 1537 C C . TRP A 1 192 ? 3.671 3.588 0.374 1.00 94.25 192 TRP A C 1
ATOM 1539 O O . TRP A 1 192 ? 3.259 3.377 1.515 1.00 94.25 192 TRP A O 1
ATOM 1549 N N . ASN A 1 193 ? 3.246 4.629 -0.342 1.00 94.81 193 ASN A N 1
ATOM 1550 C CA . ASN A 1 193 ? 2.378 5.674 0.212 1.00 94.81 193 ASN A CA 1
ATOM 1551 C C . ASN A 1 193 ? 1.026 5.133 0.718 1.00 94.81 193 ASN A C 1
ATOM 1553 O O . ASN A 1 193 ? 0.509 5.544 1.759 1.00 94.81 193 ASN A O 1
ATOM 1557 N N . PHE A 1 194 ? 0.451 4.157 0.015 1.00 95.38 194 PHE A N 1
ATOM 1558 C CA . PHE A 1 194 ? -0.762 3.468 0.441 1.00 95.38 194 PHE A CA 1
ATOM 1559 C C . PHE A 1 194 ? -0.581 2.732 1.772 1.00 95.38 194 PHE A C 1
ATOM 1561 O O . PHE A 1 194 ? -1.493 2.717 2.604 1.00 95.38 194 PHE A O 1
ATOM 1568 N N . THR A 1 195 ? 0.581 2.111 1.972 1.00 96.44 195 THR A N 1
ATOM 1569 C CA . THR A 1 195 ? 0.900 1.387 3.205 1.00 96.44 195 THR A CA 1
ATOM 1570 C C . THR A 1 195 ? 0.857 2.322 4.405 1.00 96.44 195 THR A C 1
ATOM 1572 O O . THR A 1 195 ? 0.223 1.994 5.412 1.00 96.44 195 THR A O 1
ATOM 1575 N N . ASP A 1 196 ? 1.421 3.517 4.262 1.00 95.25 196 ASP A N 1
ATOM 1576 C CA . ASP A 1 196 ? 1.432 4.533 5.311 1.00 95.25 196 ASP A CA 1
ATOM 1577 C C . ASP A 1 196 ? 0.019 5.031 5.620 1.00 95.25 196 ASP A C 1
ATOM 1579 O O . ASP A 1 196 ? -0.403 5.030 6.779 1.00 95.25 196 ASP A O 1
ATOM 1583 N N . VAL A 1 197 ? -0.775 5.347 4.590 1.00 95.50 197 VAL A N 1
ATOM 1584 C CA . VAL A 1 197 ? -2.196 5.710 4.757 1.00 95.50 197 VAL A CA 1
ATOM 1585 C C . VAL A 1 197 ? -2.969 4.612 5.479 1.00 95.50 197 VAL A C 1
ATOM 1587 O O . VAL A 1 197 ? -3.784 4.900 6.362 1.00 95.50 197 VAL A O 1
ATOM 1590 N N . PHE A 1 198 ? -2.743 3.351 5.114 1.00 96.12 198 PHE A N 1
ATOM 1591 C CA . PHE A 1 198 ? -3.404 2.214 5.741 1.00 96.12 198 PHE A CA 1
ATOM 1592 C C . PHE A 1 198 ? -3.045 2.114 7.230 1.00 96.12 198 PHE A C 1
ATOM 1594 O O . PHE A 1 198 ? -3.947 1.971 8.063 1.00 96.12 198 PHE A O 1
ATOM 1601 N N . VAL A 1 199 ? -1.762 2.247 7.581 1.00 96.56 199 VAL A N 1
ATOM 1602 C CA . VAL A 1 199 ? -1.289 2.250 8.975 1.00 96.56 199 VAL A CA 1
ATOM 1603 C C . VAL A 1 199 ? -1.865 3.436 9.751 1.00 96.56 199 VAL A C 1
ATOM 1605 O O . VAL A 1 199 ? -2.346 3.246 10.872 1.00 96.56 199 VAL A O 1
ATOM 1608 N N . ILE A 1 200 ? -1.913 4.629 9.153 1.00 95.38 200 ILE A N 1
ATOM 1609 C CA . ILE A 1 200 ? -2.526 5.826 9.748 1.00 95.38 200 ILE A CA 1
ATOM 1610 C C . ILE A 1 200 ? -4.007 5.577 10.041 1.00 95.38 200 ILE A C 1
ATOM 1612 O O . ILE A 1 200 ? -4.443 5.774 11.174 1.00 95.38 200 ILE A O 1
ATOM 1616 N N . CYS A 1 201 ? -4.776 5.070 9.073 1.00 94.56 201 CYS A N 1
ATOM 1617 C CA . CYS A 1 201 ? -6.196 4.764 9.265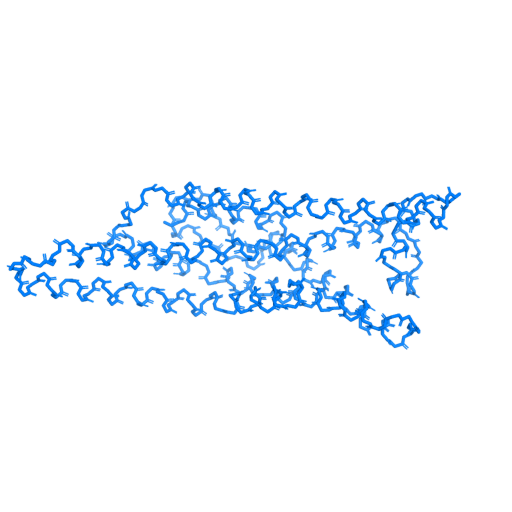 1.00 94.56 201 CYS A CA 1
ATOM 1618 C C . CYS A 1 201 ? -6.403 3.760 10.413 1.00 94.56 201 CYS A C 1
ATOM 1620 O O . CYS A 1 201 ? -7.222 3.986 11.308 1.00 94.56 201 CYS A O 1
ATOM 1622 N N . MET A 1 202 ? -5.632 2.669 10.436 1.00 94.88 202 MET A N 1
ATOM 1623 C CA . MET A 1 202 ? -5.710 1.680 11.516 1.00 94.88 202 MET A CA 1
ATOM 1624 C C . MET A 1 202 ? -5.368 2.289 12.880 1.00 94.88 202 MET A C 1
ATOM 1626 O O . MET A 1 202 ? -6.081 2.046 13.857 1.00 94.88 202 MET A O 1
ATOM 1630 N N . SER A 1 203 ? -4.329 3.120 12.936 1.00 94.25 203 SER A N 1
ATOM 1631 C CA . SER A 1 203 ? -3.888 3.802 14.155 1.00 94.25 203 SER A CA 1
ATOM 1632 C C . SER A 1 203 ? -4.953 4.768 14.665 1.00 94.25 203 SER A C 1
ATOM 1634 O O . SER A 1 203 ? -5.336 4.698 15.827 1.00 94.25 203 SER A O 1
ATOM 1636 N N . MET A 1 204 ? -5.529 5.591 13.787 1.00 93.19 204 MET A N 1
ATOM 1637 C CA . MET A 1 204 ? -6.612 6.516 14.131 1.00 93.19 204 MET A CA 1
ATOM 1638 C C . MET A 1 204 ? -7.829 5.796 14.713 1.00 93.19 204 MET A C 1
ATOM 1640 O O . MET A 1 204 ? -8.411 6.268 15.692 1.00 93.19 204 MET A O 1
ATOM 1644 N N . TYR A 1 205 ? -8.206 4.645 14.145 1.00 93.50 205 TYR A N 1
ATOM 1645 C CA . TYR A 1 205 ? -9.289 3.830 14.694 1.00 93.50 205 TYR A CA 1
ATOM 1646 C C . TYR A 1 205 ? -8.968 3.330 16.107 1.00 93.50 205 TYR A C 1
ATOM 1648 O O . TYR A 1 205 ? -9.780 3.506 17.016 1.00 93.50 205 TYR A O 1
ATOM 1656 N N . LEU A 1 206 ? -7.786 2.744 16.311 1.00 93.50 206 LEU A N 1
ATOM 1657 C CA . LEU A 1 206 ? -7.376 2.233 17.621 1.00 93.50 206 LEU A CA 1
ATOM 1658 C C . LEU A 1 206 ? -7.263 3.350 18.667 1.00 93.50 206 LEU A C 1
ATOM 1660 O O . LEU A 1 206 ? -7.759 3.197 19.785 1.00 93.50 206 LEU A O 1
ATOM 1664 N N . THR A 1 207 ? -6.682 4.491 18.298 1.00 92.94 207 THR A N 1
ATOM 1665 C CA . THR A 1 207 ? -6.589 5.675 19.158 1.00 92.94 207 THR A CA 1
ATOM 1666 C C . THR A 1 207 ? -7.972 6.185 19.546 1.00 92.94 207 THR A C 1
ATOM 1668 O O . THR A 1 207 ? -8.207 6.460 20.718 1.00 92.94 207 THR A O 1
ATOM 1671 N N . SER A 1 208 ? -8.917 6.249 18.604 1.00 91.44 208 SER A N 1
ATOM 1672 C CA . SER A 1 208 ? -10.304 6.637 18.89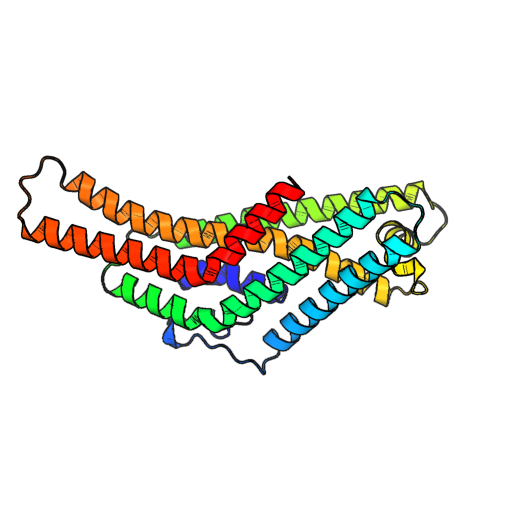0 1.00 91.44 208 SER A CA 1
ATOM 1673 C C . SER A 1 208 ? -10.956 5.716 19.933 1.00 91.44 208 SER A C 1
ATOM 1675 O O . SER A 1 208 ? -11.581 6.208 20.872 1.00 91.44 208 SER A O 1
ATOM 1677 N N . ARG A 1 209 ? -10.732 4.396 19.851 1.00 91.44 209 ARG A N 1
ATOM 1678 C CA . ARG A 1 209 ? -11.241 3.429 20.844 1.00 91.44 209 ARG A CA 1
ATOM 1679 C C . ARG A 1 209 ? -10.640 3.613 22.233 1.00 91.44 209 ARG A C 1
ATOM 1681 O O . ARG A 1 209 ? -11.355 3.510 23.227 1.00 91.44 209 ARG A O 1
ATOM 1688 N N . LEU A 1 210 ? -9.339 3.873 22.318 1.00 92.38 210 LEU A N 1
ATOM 1689 C CA . LEU A 1 210 ? -8.672 4.109 23.600 1.00 92.38 210 LEU A CA 1
ATOM 1690 C C . LEU A 1 210 ? -9.074 5.459 24.207 1.00 92.38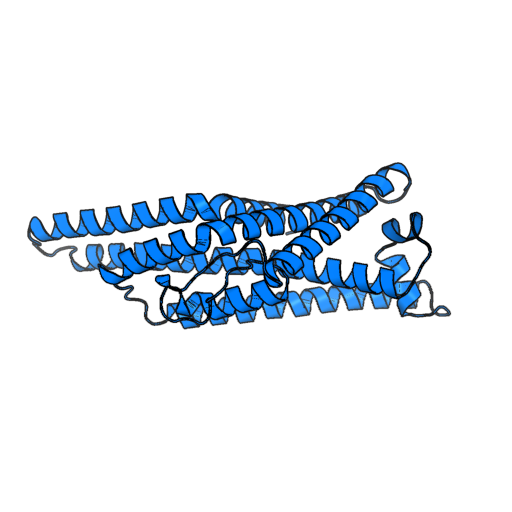 210 LEU A C 1
ATOM 1692 O O . LEU A 1 210 ? -9.332 5.532 25.408 1.00 92.38 210 LEU A O 1
ATOM 1696 N N . ASN A 1 211 ? -9.211 6.498 23.380 1.00 91.94 211 ASN A N 1
ATOM 1697 C CA . ASN A 1 211 ? -9.675 7.813 23.817 1.00 91.94 211 ASN A CA 1
ATOM 1698 C C . ASN A 1 211 ? -11.098 7.759 24.367 1.00 91.94 211 ASN A C 1
ATOM 1700 O O . ASN A 1 211 ? -11.350 8.349 25.409 1.00 91.94 211 ASN A O 1
ATOM 1704 N N . GLN A 1 212 ? -11.993 6.986 23.751 1.00 90.94 212 GLN A N 1
ATOM 1705 C CA . GLN A 1 212 ? -13.351 6.793 24.261 1.00 90.94 212 GLN A CA 1
ATOM 1706 C C . GLN A 1 212 ? -13.363 6.227 25.693 1.00 90.94 212 GLN A C 1
ATOM 1708 O O . GLN A 1 212 ? -14.138 6.675 26.540 1.00 90.94 212 GLN A O 1
ATOM 1713 N N . VAL A 1 213 ? -12.484 5.264 25.993 1.00 92.00 213 VAL A N 1
ATOM 1714 C CA . VAL A 1 213 ? -12.324 4.742 27.361 1.00 92.00 213 VAL A CA 1
ATOM 1715 C C . VAL A 1 213 ? -11.775 5.832 28.281 1.00 92.00 213 VAL A C 1
ATOM 1717 O O . VAL A 1 213 ? -12.296 6.025 29.378 1.00 92.00 213 VAL A O 1
ATOM 1720 N N . ASN A 1 214 ? -10.761 6.573 27.831 1.00 93.06 214 ASN A N 1
ATOM 1721 C CA . ASN A 1 214 ? -10.142 7.643 28.609 1.00 93.06 214 ASN A CA 1
ATOM 1722 C C . ASN A 1 214 ? -11.135 8.768 28.957 1.00 93.06 214 ASN A C 1
ATOM 1724 O O . ASN A 1 214 ? -11.220 9.184 30.109 1.00 93.06 214 ASN A O 1
ATOM 1728 N N . GLU A 1 215 ? -11.948 9.208 27.997 1.00 92.31 215 GLU A N 1
ATOM 1729 C CA . GLU A 1 215 ? -12.984 10.228 28.189 1.00 92.31 215 GLU A CA 1
ATOM 1730 C C . GLU A 1 215 ? -14.017 9.800 29.236 1.00 92.31 215 GLU A C 1
ATOM 1732 O O . GLU A 1 215 ? -14.382 10.596 30.100 1.00 92.31 215 GLU A O 1
ATOM 1737 N N . ARG A 1 216 ? -14.442 8.528 29.226 1.00 90.56 216 ARG A N 1
ATOM 1738 C CA . ARG A 1 216 ? -15.350 7.981 30.250 1.00 90.56 216 ARG A CA 1
ATOM 1739 C C . ARG A 1 216 ? -14.718 7.964 31.643 1.00 90.56 216 ARG A C 1
ATOM 1741 O O . ARG A 1 216 ? -15.405 8.275 32.615 1.00 90.56 216 ARG A O 1
ATOM 1748 N N . ILE A 1 217 ? -13.427 7.630 31.751 1.00 91.00 217 ILE A N 1
ATOM 1749 C CA . ILE A 1 217 ? -12.689 7.672 33.027 1.00 91.00 217 ILE A CA 1
ATOM 1750 C C . ILE A 1 217 ? -12.605 9.113 33.538 1.00 91.00 217 ILE A C 1
ATOM 1752 O O . ILE A 1 217 ? -12.934 9.372 34.694 1.00 91.00 217 ILE A O 1
ATOM 1756 N N . ILE A 1 218 ? -12.217 10.057 32.676 1.00 92.31 218 ILE A N 1
ATOM 1757 C CA . ILE A 1 218 ? -12.115 11.482 33.021 1.00 92.31 218 ILE A CA 1
ATOM 1758 C C . ILE A 1 218 ? -13.483 12.034 33.435 1.00 92.31 218 ILE A C 1
ATOM 1760 O O . ILE A 1 218 ? -13.579 12.739 34.434 1.00 92.31 218 ILE A O 1
ATOM 1764 N N . ALA A 1 219 ? -14.558 11.671 32.733 1.00 90.31 219 ALA A N 1
ATOM 1765 C CA . ALA A 1 219 ? -15.912 12.108 33.066 1.00 90.31 219 ALA A CA 1
ATOM 1766 C C . ALA A 1 219 ? -16.424 11.563 34.411 1.00 90.31 219 ALA A C 1
ATOM 1768 O O . ALA A 1 219 ? -17.369 12.126 34.972 1.00 90.31 219 ALA A O 1
ATOM 1769 N N . ALA A 1 220 ? -15.840 10.473 34.913 1.00 90.38 220 ALA A N 1
ATOM 1770 C CA . ALA A 1 220 ? -16.131 9.895 36.223 1.00 90.38 220 ALA A CA 1
ATOM 1771 C C . ALA A 1 220 ? -15.164 10.356 37.323 1.00 90.38 220 ALA A C 1
ATOM 1773 O O . ALA A 1 220 ? -15.390 10.051 38.497 1.00 90.38 220 ALA A O 1
ATOM 1774 N N . LYS A 1 221 ? -14.110 11.096 36.960 1.00 87.00 221 LYS A N 1
ATOM 1775 C CA . LYS A 1 221 ? -13.185 11.710 37.910 1.00 87.00 221 LYS A CA 1
ATOM 1776 C C . LYS A 1 221 ? -13.967 12.621 38.859 1.00 87.00 221 LYS A C 1
ATOM 1778 O O . LYS A 1 221 ? -14.881 13.326 38.438 1.00 87.00 221 LYS A O 1
ATOM 1783 N N . ASP A 1 222 ? -13.636 12.546 40.144 1.00 85.88 222 ASP A N 1
ATOM 1784 C CA . ASP A 1 222 ? -14.247 13.334 41.224 1.00 85.88 222 ASP A CA 1
ATOM 1785 C C . ASP A 1 222 ? -15.755 13.076 41.447 1.00 85.88 222 ASP A C 1
ATOM 1787 O O . ASP A 1 222 ? -16.400 13.744 42.256 1.00 85.88 222 ASP A O 1
ATOM 1791 N N . LYS A 1 223 ? -16.323 12.053 40.792 1.00 87.06 223 LYS A N 1
ATOM 1792 C CA . LYS A 1 223 ? -17.671 11.540 41.065 1.00 87.06 223 LYS A CA 1
ATOM 1793 C C . LYS A 1 223 ? -17.571 10.284 41.921 1.00 87.06 223 LYS A C 1
ATOM 1795 O O . LYS A 1 223 ? -16.804 9.375 41.602 1.00 87.06 223 LYS A O 1
ATOM 1800 N N . ASN A 1 224 ? -18.402 10.190 42.960 1.00 86.25 224 ASN A N 1
ATOM 1801 C CA . ASN A 1 224 ? -18.523 8.999 43.811 1.00 86.25 224 ASN A CA 1
ATOM 1802 C C . ASN A 1 224 ? -19.249 7.862 43.057 1.00 86.25 224 ASN A C 1
ATOM 1804 O O . ASN A 1 224 ? -20.395 7.514 43.336 1.00 86.25 224 ASN A O 1
ATOM 1808 N N . SER A 1 225 ? -18.591 7.338 42.022 1.00 89.88 225 SER A N 1
ATOM 1809 C CA . SER A 1 225 ? -19.147 6.344 41.106 1.00 89.88 225 SER A CA 1
ATOM 1810 C C . SER A 1 225 ? -19.200 4.964 41.772 1.00 89.88 225 SER A C 1
ATOM 1812 O O . SER A 1 225 ? -18.245 4.577 42.452 1.00 89.88 225 SER A O 1
ATOM 1814 N N . PRO A 1 226 ? -20.279 4.187 41.571 1.00 91.56 226 PRO A N 1
ATOM 1815 C CA . PRO A 1 226 ? -20.439 2.885 42.210 1.00 91.56 226 PRO A CA 1
ATOM 1816 C C . PRO A 1 226 ? -19.392 1.872 41.720 1.00 91.56 226 PRO A C 1
ATOM 1818 O O . PRO A 1 226 ? -18.865 1.974 40.613 1.00 91.56 226 PRO A O 1
ATOM 1821 N N . SER A 1 227 ? -19.130 0.827 42.509 1.00 91.00 227 SER A N 1
ATOM 1822 C CA . SER A 1 227 ? -18.199 -0.253 42.130 1.00 91.00 227 SER A CA 1
ATOM 1823 C C . SER A 1 227 ? -18.579 -0.942 40.811 1.00 91.00 227 SER A C 1
ATOM 1825 O O . SER A 1 227 ? -17.702 -1.349 40.046 1.00 91.00 227 SER A O 1
ATOM 1827 N N . SER A 1 228 ? -19.878 -1.019 40.506 1.00 91.88 228 SER A N 1
ATOM 1828 C CA . SER A 1 228 ? -20.400 -1.541 39.240 1.00 91.88 228 SER A CA 1
ATOM 1829 C C . SER A 1 228 ? -19.904 -0.750 38.027 1.00 91.88 228 SER A C 1
ATOM 1831 O O . SER A 1 228 ? -19.551 -1.365 37.024 1.00 91.88 228 SER A O 1
ATOM 1833 N N . PHE A 1 229 ? -19.799 0.579 38.132 1.00 91.94 229 PHE A N 1
ATOM 1834 C CA . PHE A 1 229 ? -19.253 1.433 37.074 1.00 91.94 229 PHE A CA 1
ATOM 1835 C C . PHE A 1 229 ? -17.784 1.095 36.795 1.00 91.94 229 PHE A C 1
ATOM 1837 O O . PHE A 1 229 ? -17.408 0.849 35.650 1.00 91.94 229 PHE A O 1
ATOM 1844 N N . TRP A 1 230 ? -16.958 1.003 37.840 1.00 92.06 230 TRP A N 1
ATOM 1845 C CA . TRP A 1 230 ? -15.534 0.682 37.698 1.00 92.06 230 TRP A CA 1
ATOM 1846 C C . TRP A 1 230 ? -15.293 -0.718 37.129 1.00 92.06 230 TRP A C 1
ATOM 1848 O O . TRP A 1 230 ? -14.338 -0.924 36.375 1.00 92.06 230 TRP A O 1
ATOM 1858 N N . ARG A 1 231 ? -16.176 -1.674 37.444 1.00 92.75 231 ARG A N 1
ATOM 1859 C CA . ARG A 1 231 ? -16.165 -3.000 36.819 1.00 92.75 231 ARG A CA 1
ATOM 1860 C C . ARG A 1 231 ? -16.413 -2.898 35.311 1.00 92.75 231 ARG A C 1
ATOM 1862 O O . ARG A 1 231 ? -15.591 -3.400 34.548 1.00 92.75 231 ARG A O 1
ATOM 1869 N N . THR A 1 232 ? -17.461 -2.189 34.889 1.00 91.50 232 THR A N 1
ATOM 1870 C CA . THR A 1 232 ? -17.762 -1.966 33.464 1.00 91.50 232 THR A CA 1
ATOM 1871 C C . THR A 1 232 ? -16.611 -1.261 32.744 1.00 91.50 232 THR A C 1
ATOM 1873 O O . THR A 1 232 ? -16.200 -1.699 31.672 1.00 91.50 232 THR A O 1
ATOM 1876 N N . MET A 1 233 ? -16.013 -0.233 33.354 1.00 91.31 233 MET A N 1
ATOM 1877 C CA . MET A 1 233 ? -14.872 0.482 32.770 1.00 91.31 233 MET A CA 1
ATOM 1878 C C . MET A 1 233 ? -13.652 -0.417 32.553 1.00 91.31 233 MET A C 1
ATOM 1880 O O . MET A 1 233 ? -12.976 -0.316 31.528 1.00 91.31 233 MET A O 1
ATOM 1884 N N . ARG A 1 234 ? -13.377 -1.333 33.487 1.00 92.44 234 ARG A N 1
ATOM 1885 C CA . ARG A 1 234 ? -12.302 -2.320 33.332 1.00 92.44 234 ARG A CA 1
ATOM 1886 C C . ARG A 1 234 ? -12.598 -3.303 32.199 1.00 92.44 234 ARG A C 1
ATOM 1888 O O . ARG A 1 234 ? -11.691 -3.654 31.447 1.00 92.44 234 ARG A O 1
ATOM 1895 N N . GLU A 1 235 ? -13.846 -3.740 32.061 1.00 92.00 235 GLU A N 1
ATOM 1896 C CA . GLU A 1 235 ? -14.278 -4.607 30.959 1.00 92.00 235 GLU A CA 1
ATOM 1897 C C . GLU A 1 235 ? -14.192 -3.907 29.592 1.00 92.00 235 GLU A C 1
ATOM 1899 O O . GLU A 1 235 ? -13.753 -4.533 28.626 1.00 92.00 235 GLU A O 1
ATOM 1904 N N . ASP A 1 236 ? -14.570 -2.627 29.502 1.00 90.56 236 ASP A N 1
ATOM 1905 C CA . ASP A 1 236 ? -14.415 -1.791 28.298 1.00 90.56 236 ASP A CA 1
ATOM 1906 C C . ASP A 1 236 ? -12.932 -1.641 27.922 1.00 90.56 236 ASP A C 1
ATOM 1908 O O . ASP A 1 236 ? -12.543 -1.903 26.781 1.00 90.56 236 ASP A O 1
ATOM 1912 N N . TYR A 1 237 ? -12.080 -1.292 28.892 1.00 92.81 237 TYR A N 1
ATOM 1913 C CA . TYR A 1 237 ? -10.636 -1.181 28.681 1.00 92.81 237 TYR A CA 1
ATOM 1914 C C . TYR A 1 237 ? -10.028 -2.500 28.191 1.00 92.81 237 TYR A C 1
ATOM 1916 O O . TYR A 1 237 ? -9.315 -2.521 27.186 1.00 92.81 237 TYR A O 1
ATOM 1924 N N . ASN A 1 238 ? -10.357 -3.619 28.844 1.00 94.06 238 ASN A N 1
ATOM 1925 C CA . ASN A 1 238 ? -9.871 -4.941 28.449 1.00 94.06 238 ASN A CA 1
ATOM 1926 C C . ASN A 1 238 ? -10.310 -5.317 27.027 1.00 94.06 238 ASN A C 1
ATOM 1928 O O . ASN A 1 238 ? -9.515 -5.887 26.277 1.00 94.06 238 ASN A O 1
ATOM 1932 N N . ARG A 1 239 ? -11.542 -4.972 26.627 1.00 92.88 239 ARG A N 1
ATOM 1933 C CA . ARG A 1 239 ? -12.024 -5.162 25.250 1.00 92.88 239 ARG A CA 1
ATOM 1934 C C . ARG A 1 239 ? -11.218 -4.338 24.246 1.00 92.88 239 ARG A C 1
ATOM 1936 O O . ARG A 1 239 ? -10.789 -4.893 23.234 1.00 92.88 239 ARG A O 1
ATOM 1943 N N . SER A 1 240 ? -10.957 -3.064 24.536 1.00 92.94 240 SER A N 1
ATOM 1944 C CA . SER A 1 240 ? -10.141 -2.195 23.676 1.00 92.94 240 SER A CA 1
ATOM 1945 C C . SER A 1 240 ? -8.695 -2.685 23.560 1.00 92.94 240 SER A C 1
ATOM 1947 O O . SER A 1 240 ? -8.167 -2.776 22.454 1.00 92.94 240 SER A O 1
ATOM 1949 N N . VAL A 1 241 ? -8.064 -3.096 24.664 1.00 94.44 241 VAL A N 1
ATOM 1950 C CA . VAL A 1 241 ? -6.704 -3.666 24.646 1.00 94.44 241 VAL A CA 1
ATOM 1951 C C . VAL A 1 241 ? -6.658 -4.986 23.877 1.00 94.44 241 VAL A C 1
ATOM 1953 O O . VAL A 1 241 ? -5.737 -5.216 23.092 1.00 94.44 241 VAL A O 1
ATOM 1956 N N . HIS A 1 242 ? -7.653 -5.857 24.059 1.00 95.00 242 HIS A N 1
ATOM 1957 C CA . HIS A 1 242 ? -7.757 -7.091 23.285 1.00 95.00 242 HIS A CA 1
ATOM 1958 C C . HIS A 1 242 ? -7.886 -6.798 21.784 1.00 95.00 242 HIS A C 1
ATOM 1960 O O . HIS A 1 242 ? -7.224 -7.442 20.973 1.00 95.00 242 HIS A O 1
ATOM 1966 N N . LEU A 1 243 ? -8.694 -5.803 21.407 1.00 94.94 243 LEU A N 1
ATOM 1967 C CA . LEU A 1 243 ? -8.838 -5.379 20.018 1.00 94.94 243 LEU A CA 1
ATOM 1968 C C . LEU A 1 243 ? -7.512 -4.881 19.426 1.00 94.94 243 LEU A C 1
ATOM 1970 O O . LEU A 1 243 ? -7.152 -5.310 18.332 1.00 94.94 243 LEU A O 1
ATOM 1974 N N . VAL A 1 244 ? -6.767 -4.043 20.156 1.00 95.88 244 VAL A N 1
ATOM 1975 C CA . VAL A 1 244 ? -5.428 -3.579 19.745 1.00 95.88 244 VAL A CA 1
ATOM 1976 C C . VAL A 1 244 ? -4.504 -4.770 19.481 1.00 95.88 244 VAL A C 1
ATOM 1978 O O . VAL A 1 244 ? -3.884 -4.835 18.424 1.00 95.88 244 VAL A O 1
ATOM 1981 N N . ARG A 1 245 ? -4.469 -5.755 20.388 1.00 96.44 245 ARG A N 1
ATOM 1982 C CA . ARG A 1 245 ? -3.638 -6.963 20.232 1.00 96.44 245 ARG A CA 1
ATOM 1983 C C . ARG A 1 245 ? -4.030 -7.799 19.014 1.00 96.44 245 ARG A C 1
ATOM 1985 O O . ARG A 1 245 ? -3.160 -8.322 18.327 1.00 96.44 245 ARG A O 1
ATOM 1992 N N . GLU A 1 246 ? -5.322 -7.961 18.743 1.00 96.44 246 GLU A N 1
ATOM 1993 C CA . GLU A 1 246 ? -5.782 -8.728 17.578 1.00 96.44 246 GLU A CA 1
ATOM 1994 C C . GLU A 1 246 ? -5.524 -8.001 16.254 1.00 96.44 246 GLU A C 1
ATOM 1996 O O . GLU A 1 246 ? -5.177 -8.646 15.262 1.00 96.44 246 GLU A O 1
ATOM 2001 N N . VAL A 1 247 ? -5.651 -6.672 16.238 1.00 96.12 247 VAL A N 1
ATOM 2002 C CA . VAL A 1 247 ? -5.261 -5.843 15.093 1.00 96.12 247 VAL A CA 1
ATOM 2003 C C . VAL A 1 247 ? -3.759 -5.984 14.842 1.00 96.12 247 VAL A C 1
ATOM 2005 O O . VAL A 1 247 ? -3.369 -6.348 13.733 1.00 96.12 247 VAL A O 1
ATOM 2008 N N . ASP A 1 248 ? -2.931 -5.792 15.870 1.00 96.00 248 ASP A N 1
ATOM 2009 C CA . ASP A 1 248 ? -1.469 -5.867 15.786 1.00 96.00 248 ASP A CA 1
ATOM 2010 C C . ASP A 1 248 ? -0.969 -7.231 15.274 1.00 96.00 248 ASP A C 1
ATOM 2012 O O . ASP A 1 248 ? -0.153 -7.297 14.358 1.00 96.00 248 ASP A O 1
ATOM 2016 N N . LYS A 1 249 ? -1.563 -8.347 15.714 1.00 96.25 249 LYS A N 1
ATOM 2017 C CA . LYS A 1 249 ? -1.246 -9.689 15.172 1.00 96.25 249 LYS A CA 1
ATOM 2018 C C . LYS A 1 249 ? -1.436 -9.814 13.653 1.00 96.25 249 LYS A C 1
ATOM 2020 O O . LYS A 1 249 ? -0.851 -10.704 13.020 1.00 96.25 249 LYS A O 1
ATOM 2025 N N . ILE A 1 250 ? -2.312 -8.999 13.067 1.00 95.56 250 ILE A N 1
ATOM 2026 C CA . ILE A 1 250 ? -2.631 -9.026 11.636 1.00 95.56 250 ILE A CA 1
ATOM 2027 C C . ILE A 1 250 ? -1.810 -7.987 10.875 1.00 95.56 250 ILE A C 1
ATOM 2029 O O . ILE A 1 250 ? -1.268 -8.332 9.825 1.00 95.56 250 ILE A O 1
ATOM 2033 N N . ILE A 1 251 ? -1.713 -6.759 11.392 1.00 95.69 251 ILE A N 1
ATOM 2034 C CA . ILE A 1 251 ? -1.112 -5.622 10.681 1.00 95.69 251 ILE A CA 1
ATOM 2035 C C . ILE A 1 251 ? 0.301 -5.263 11.149 1.00 95.69 251 ILE A C 1
ATOM 2037 O O . ILE A 1 251 ? 0.955 -4.482 10.471 1.00 95.69 251 ILE A O 1
ATOM 2041 N N . GLY A 1 252 ? 0.801 -5.813 12.256 1.00 96.25 252 GLY A N 1
ATOM 2042 C CA . GLY A 1 252 ? 2.070 -5.404 12.872 1.00 96.25 252 GLY A CA 1
ATOM 2043 C C . GLY A 1 252 ? 3.272 -5.540 11.936 1.00 96.25 252 GLY A C 1
ATOM 2044 O O . GLY A 1 252 ? 4.120 -4.658 11.880 1.00 96.25 252 GLY A O 1
ATOM 2045 N N . SER A 1 253 ? 3.299 -6.577 11.090 1.00 96.88 253 SER A N 1
ATOM 2046 C CA . SER A 1 253 ? 4.322 -6.704 10.040 1.00 96.88 253 SER A CA 1
ATOM 2047 C C . SER A 1 253 ? 4.257 -5.577 9.001 1.00 96.88 253 SER A C 1
ATOM 2049 O O . SER A 1 253 ? 5.290 -5.176 8.479 1.00 96.88 253 SER A O 1
ATOM 2051 N N . VAL A 1 254 ? 3.060 -5.061 8.706 1.00 96.62 254 VAL A N 1
ATOM 2052 C CA . VAL A 1 254 ? 2.870 -3.918 7.800 1.00 96.62 254 VAL A CA 1
ATOM 2053 C C . VAL A 1 254 ? 3.248 -2.598 8.475 1.00 96.62 254 VAL A C 1
ATOM 2055 O O . VAL A 1 254 ? 3.829 -1.729 7.839 1.00 96.62 254 VAL A O 1
ATOM 2058 N N . VAL A 1 255 ? 2.994 -2.455 9.776 1.00 97.31 255 VAL A N 1
ATOM 2059 C CA . VAL A 1 255 ? 3.499 -1.305 10.546 1.00 97.31 255 VAL A CA 1
ATOM 2060 C C . VAL A 1 255 ? 5.029 -1.289 10.528 1.00 97.31 255 VAL A C 1
ATOM 2062 O O . VAL A 1 255 ? 5.633 -0.250 10.287 1.00 97.31 255 VAL A O 1
ATOM 2065 N N . PHE A 1 256 ? 5.659 -2.452 10.714 1.00 96.94 256 PHE A N 1
ATOM 2066 C CA . PHE A 1 256 ? 7.112 -2.575 10.659 1.00 96.94 256 PHE A CA 1
ATOM 2067 C C . PHE A 1 256 ? 7.680 -2.247 9.273 1.00 96.94 256 PHE A C 1
ATOM 2069 O O . PHE A 1 256 ? 8.645 -1.494 9.197 1.00 96.94 256 PHE A O 1
ATOM 2076 N N . ILE A 1 257 ? 7.092 -2.772 8.186 1.00 95.69 257 ILE A N 1
ATOM 2077 C CA . ILE A 1 257 ? 7.606 -2.491 6.835 1.00 95.69 257 ILE A CA 1
ATOM 2078 C C . ILE A 1 257 ? 7.454 -1.012 6.466 1.00 95.69 257 ILE A C 1
ATOM 2080 O O . ILE A 1 257 ? 8.385 -0.459 5.903 1.00 95.69 257 ILE A O 1
ATOM 2084 N N . SER A 1 258 ? 6.341 -0.373 6.852 1.00 96.12 258 SER A N 1
ATOM 2085 C CA . SER A 1 258 ? 6.105 1.073 6.696 1.00 96.12 258 SER A CA 1
ATOM 2086 C C . SER A 1 258 ? 7.167 1.897 7.424 1.00 96.12 258 SER A C 1
ATOM 2088 O O . SER A 1 258 ? 7.775 2.800 6.856 1.00 96.12 258 SER A O 1
ATOM 2090 N N . PHE A 1 259 ? 7.455 1.546 8.680 1.00 95.88 259 PHE A N 1
ATOM 2091 C CA . PHE A 1 259 ? 8.512 2.202 9.443 1.00 95.88 259 PHE A CA 1
ATOM 2092 C C . PHE A 1 259 ? 9.893 2.003 8.802 1.00 95.88 259 PHE A C 1
ATOM 2094 O O . PHE A 1 259 ? 10.640 2.964 8.653 1.00 95.88 259 PHE A O 1
ATOM 2101 N N . ALA A 1 260 ? 10.227 0.772 8.407 1.00 95.94 260 ALA A N 1
ATOM 2102 C CA . ALA A 1 260 ? 11.524 0.445 7.823 1.00 95.94 260 ALA A CA 1
ATOM 2103 C C . ALA A 1 260 ? 11.745 1.114 6.457 1.00 95.94 260 ALA A C 1
ATOM 2105 O O . ALA A 1 260 ? 12.851 1.579 6.193 1.00 95.94 260 ALA A O 1
ATOM 2106 N N . SER A 1 261 ? 10.712 1.188 5.609 1.00 93.75 261 SER A N 1
ATOM 2107 C CA . SER A 1 261 ? 10.799 1.886 4.325 1.00 93.75 261 SER A CA 1
ATOM 2108 C C . SER A 1 261 ? 10.995 3.381 4.522 1.00 93.75 261 SER A C 1
ATOM 2110 O O . SER A 1 261 ? 11.888 3.957 3.909 1.00 93.75 261 SER A O 1
ATOM 2112 N N . ASN A 1 262 ? 10.231 3.990 5.431 1.00 94.06 262 ASN A N 1
ATOM 2113 C CA . ASN A 1 262 ? 10.367 5.412 5.727 1.00 94.06 262 ASN A CA 1
ATOM 2114 C C . ASN A 1 262 ? 11.734 5.739 6.327 1.00 94.06 262 ASN A C 1
ATOM 2116 O O . ASN A 1 262 ? 12.354 6.689 5.887 1.00 94.06 262 ASN A O 1
ATOM 2120 N N . LEU A 1 263 ? 12.258 4.920 7.241 1.00 94.44 263 LEU A N 1
ATOM 2121 C CA . LEU A 1 263 ? 13.602 5.118 7.795 1.00 94.44 263 LEU A CA 1
ATOM 2122 C C . LEU A 1 263 ? 14.713 5.045 6.735 1.00 94.44 263 LEU A C 1
ATOM 2124 O O . LEU A 1 263 ? 15.767 5.647 6.909 1.00 94.44 263 LEU A O 1
ATOM 2128 N N . PHE A 1 264 ? 14.523 4.241 5.688 1.00 92.69 264 PHE A N 1
ATOM 2129 C CA . PHE A 1 264 ? 15.537 4.067 4.653 1.00 92.69 264 PHE A CA 1
ATOM 2130 C C . PHE A 1 264 ? 15.534 5.210 3.631 1.00 92.69 264 PHE A C 1
ATOM 2132 O O . PHE A 1 264 ? 16.599 5.593 3.154 1.00 92.69 264 PHE A O 1
ATOM 2139 N N . PHE A 1 265 ? 14.357 5.731 3.279 1.00 87.06 265 PHE A N 1
ATOM 2140 C CA . PHE A 1 265 ? 14.213 6.703 2.193 1.00 87.06 265 PHE A CA 1
ATOM 2141 C C . PHE A 1 265 ? 13.936 8.149 2.638 1.00 87.06 265 PHE A C 1
ATOM 2143 O O . PHE A 1 265 ? 14.043 9.045 1.801 1.00 87.06 265 PHE A O 1
ATOM 2150 N N . VAL A 1 266 ? 13.566 8.379 3.904 1.00 84.56 266 VAL A N 1
ATOM 2151 C CA . VAL A 1 266 ? 13.281 9.704 4.492 1.00 84.56 266 VAL A CA 1
ATOM 2152 C C . VAL A 1 266 ? 14.340 10.048 5.530 1.00 84.56 266 VAL A C 1
ATOM 2154 O O . VAL A 1 266 ? 14.873 11.176 5.455 1.00 84.56 266 VAL A O 1
#

Foldseek 3Di:
DLLLCLVLCVVLLVLLFQLWPPSVPPDLQRIDDDCPDPSVVSLVVLLVLLVVQLVLLVVLCVVDPDDNVVSVLSNVLSVLLNVLSVLRVLLSNCVSVLVVLVVVLCVVPNQPPPCLSVVLVVLVVVLLVVLVVVVVVVLVVLLVVLCVPPVPDDSLQSSLCSVPVSVCVVPPDDVVVSVSNVSSSSSSSSSLSSLVSVVVSVVSVLVSLVVVLVVLVVVCPPPPDDPVSVVVSVVSNVSSVVSVVVVCVSCVVSVVSSVVVVVSPD

Organism: Athetis dissimilis (NCBI:txid1737331)